Protein AF-A0A8T4N7L6-F1 (afdb_monomer_lite)

Structure (mmCIF, N/CA/C/O backbone):
data_AF-A0A8T4N7L6-F1
#
_entry.id   AF-A0A8T4N7L6-F1
#
loop_
_atom_site.group_PDB
_atom_site.id
_atom_site.type_symbol
_atom_site.label_atom_id
_atom_site.label_alt_id
_atom_site.label_comp_id
_atom_site.label_asym_id
_atom_site.label_entity_id
_atom_site.label_seq_id
_atom_site.pdbx_PDB_ins_code
_atom_site.Cartn_x
_atom_site.Cartn_y
_atom_site.Cartn_z
_atom_site.occupancy
_atom_site.B_iso_or_equiv
_atom_site.auth_seq_id
_atom_site.auth_comp_id
_atom_site.auth_asym_id
_atom_site.auth_atom_id
_atom_site.pdbx_PDB_model_num
ATOM 1 N N . MET A 1 1 ? -40.703 22.058 -62.919 1.00 49.66 1 MET A N 1
ATOM 2 C CA . MET A 1 1 ? -39.571 22.675 -62.198 1.00 49.66 1 MET A CA 1
ATOM 3 C C . MET A 1 1 ? -39.359 21.886 -60.925 1.00 49.66 1 MET A C 1
ATOM 5 O O . MET A 1 1 ? -40.140 21.999 -59.986 1.00 49.66 1 MET A O 1
ATOM 9 N N . ASP A 1 2 ? -38.381 20.992 -60.986 1.00 54.06 2 ASP A N 1
ATOM 10 C CA . ASP A 1 2 ? -38.055 19.993 -59.976 1.00 54.06 2 ASP A CA 1
ATOM 11 C C . ASP A 1 2 ? -37.603 20.621 -58.654 1.00 54.06 2 ASP A C 1
ATOM 13 O O . ASP A 1 2 ? -36.459 21.028 -58.500 1.00 54.06 2 ASP A O 1
ATOM 17 N N . LYS A 1 3 ? -38.509 20.658 -57.671 1.00 59.62 3 LYS A N 1
ATOM 18 C CA . LYS A 1 3 ? -38.204 20.954 -56.258 1.00 59.62 3 LYS A CA 1
ATOM 19 C C . LYS A 1 3 ? -38.029 19.685 -55.412 1.00 59.62 3 LYS A C 1
ATOM 21 O O . LYS A 1 3 ? -38.142 19.728 -54.193 1.00 59.62 3 LYS A O 1
ATOM 26 N N . LYS A 1 4 ? -37.788 18.530 -56.042 1.00 61.59 4 LYS A N 1
ATOM 27 C CA . LYS A 1 4 ? -37.618 17.257 -55.319 1.00 61.59 4 LYS A CA 1
ATOM 28 C C . LYS A 1 4 ? -36.231 17.099 -54.675 1.00 61.59 4 LYS A C 1
ATOM 30 O O . LYS A 1 4 ? -36.090 16.261 -53.795 1.00 61.59 4 LYS A O 1
ATOM 35 N N . GLY A 1 5 ? -35.243 17.913 -55.064 1.00 61.22 5 GLY A N 1
ATOM 36 C CA . GLY A 1 5 ? -33.890 17.877 -54.488 1.00 61.22 5 GLY A CA 1
ATOM 37 C C . GLY A 1 5 ? -33.766 18.533 -53.108 1.00 61.22 5 GLY A C 1
ATOM 38 O O . GLY A 1 5 ? -32.992 18.063 -52.284 1.00 61.22 5 GLY A O 1
ATOM 39 N N . ASP A 1 6 ? -34.565 19.563 -52.817 1.00 73.00 6 ASP A N 1
ATOM 40 C CA . ASP A 1 6 ? -34.429 20.378 -51.594 1.00 73.00 6 ASP A CA 1
ATOM 41 C C . ASP A 1 6 ? -34.769 19.597 -50.310 1.00 73.00 6 ASP A C 1
ATOM 43 O O . ASP A 1 6 ? -34.194 19.813 -49.245 1.00 73.00 6 ASP A O 1
ATOM 47 N N . TYR A 1 7 ? -35.672 18.617 -50.415 1.00 78.88 7 TYR A N 1
ATOM 48 C CA . TYR A 1 7 ? -36.115 17.819 -49.270 1.00 78.88 7 TYR A CA 1
ATOM 49 C C . TYR A 1 7 ? -35.056 16.807 -48.792 1.00 78.88 7 TYR A C 1
ATOM 51 O O . TYR A 1 7 ? -34.973 16.522 -47.597 1.00 78.88 7 TYR A O 1
ATOM 59 N N . MET A 1 8 ? -34.203 16.294 -49.692 1.00 83.06 8 MET A N 1
ATOM 60 C CA . MET A 1 8 ? -33.129 15.359 -49.316 1.00 83.06 8 MET A CA 1
ATOM 61 C C . MET A 1 8 ? -32.033 16.039 -48.485 1.00 83.06 8 MET A C 1
ATOM 63 O O . MET A 1 8 ? -31.513 15.425 -47.554 1.00 83.06 8 MET A O 1
ATOM 67 N N . TYR A 1 9 ? -31.718 17.308 -48.765 1.00 89.06 9 TYR A N 1
ATOM 68 C CA . TYR A 1 9 ? -30.707 18.054 -48.007 1.00 89.06 9 TYR A CA 1
ATOM 69 C C . TYR A 1 9 ? -31.156 18.363 -46.577 1.00 89.06 9 TYR A C 1
ATOM 71 O O . TYR A 1 9 ? -30.352 18.257 -45.652 1.00 89.06 9 TYR A O 1
ATOM 79 N N . GLY A 1 10 ? -32.442 18.675 -46.379 1.00 90.00 10 GLY A N 1
ATOM 80 C CA . GLY A 1 10 ? -32.994 18.922 -45.045 1.00 90.00 10 GLY A CA 1
ATOM 81 C C . GLY A 1 10 ? -32.848 17.712 -44.121 1.00 90.00 10 GLY A C 1
ATOM 82 O O . GLY A 1 10 ? -32.349 17.844 -43.007 1.00 90.00 10 GLY A O 1
ATOM 83 N N . ILE A 1 11 ? -33.210 16.516 -44.601 1.00 93.75 11 ILE A N 1
ATOM 84 C CA . ILE A 1 11 ? -33.099 15.278 -43.811 1.00 93.75 11 ILE A CA 1
ATOM 85 C C . ILE A 1 11 ? -31.640 14.975 -43.454 1.00 93.75 11 ILE A C 1
ATOM 87 O O . ILE A 1 11 ? -31.350 14.658 -42.300 1.00 93.75 11 ILE A O 1
ATOM 91 N N . LEU A 1 12 ? -30.719 15.098 -44.418 1.00 94.75 12 LEU A N 1
ATOM 92 C CA . LEU A 1 12 ? -29.294 14.863 -44.178 1.00 94.75 12 LEU A CA 1
ATOM 93 C C . LEU A 1 12 ? -28.747 15.803 -43.089 1.00 94.75 12 LEU A C 1
ATOM 95 O O . LEU A 1 12 ? -28.021 15.366 -42.197 1.00 94.75 12 LEU A O 1
ATOM 99 N N . LEU A 1 13 ? -29.134 17.080 -43.132 1.00 95.94 13 LEU A N 1
ATOM 100 C CA . LEU A 1 13 ? -28.692 18.085 -42.170 1.00 95.94 13 LEU A CA 1
ATOM 101 C C . LEU A 1 13 ? -29.214 17.796 -40.755 1.00 95.94 13 LEU A C 1
ATOM 103 O O . LEU A 1 13 ? -28.437 17.857 -39.803 1.00 95.94 13 LEU A O 1
ATOM 107 N N . TYR A 1 14 ? -30.486 17.412 -40.607 1.00 96.94 14 TYR A N 1
ATOM 108 C CA . TYR A 1 14 ? -31.035 17.016 -39.304 1.00 96.94 14 TYR A CA 1
ATOM 109 C C . TYR A 1 14 ? -30.387 15.746 -38.746 1.00 96.94 14 TYR A C 1
ATOM 111 O O . TYR A 1 14 ? -30.206 15.652 -37.535 1.00 96.94 14 TYR A O 1
ATOM 119 N N . LEU A 1 15 ? -30.002 14.793 -39.600 1.00 97.25 15 LEU A N 1
ATOM 120 C CA . LEU A 1 15 ? -29.305 13.583 -39.163 1.00 97.25 15 LEU A CA 1
ATOM 121 C C . LEU A 1 15 ? -27.919 13.915 -38.604 1.00 97.25 15 LEU A C 1
ATOM 123 O O . LEU A 1 15 ? -27.587 13.470 -37.508 1.00 97.25 15 LEU A O 1
ATOM 127 N N . ILE A 1 16 ? -27.135 14.732 -39.313 1.00 97.62 16 ILE A N 1
ATOM 128 C CA . ILE A 1 16 ? -25.808 15.161 -38.843 1.00 97.62 16 ILE A CA 1
ATOM 129 C C . ILE A 1 16 ? -25.938 15.938 -37.530 1.00 97.62 16 ILE A C 1
ATOM 131 O O . ILE A 1 16 ? -25.203 15.663 -36.582 1.00 97.62 16 ILE A O 1
ATOM 135 N N . LEU A 1 17 ? -26.901 16.864 -37.450 1.00 97.94 17 LEU A N 1
ATOM 136 C CA . LEU A 1 17 ? -27.165 17.627 -36.232 1.00 97.94 17 LEU A CA 1
ATOM 137 C C . LEU A 1 17 ? -27.564 16.703 -35.070 1.00 97.94 17 LEU A C 1
ATOM 139 O O . LEU A 1 17 ? -27.062 16.859 -33.962 1.00 97.94 17 LEU A O 1
ATOM 143 N N . GLY A 1 18 ? -28.423 15.715 -35.330 1.00 98.12 18 GLY A N 1
ATOM 144 C CA . GLY A 1 18 ? -28.856 14.735 -34.337 1.00 98.12 18 GLY A CA 1
ATOM 145 C C . GLY A 1 18 ? -27.704 13.883 -33.805 1.00 98.12 18 GLY A C 1
ATOM 146 O O . GLY A 1 18 ? -27.594 13.701 -32.596 1.00 98.12 18 GLY A O 1
ATOM 147 N N . VAL A 1 19 ? -26.807 13.419 -34.681 1.00 98.00 19 VAL A N 1
ATOM 148 C CA . VAL A 1 19 ? -25.610 12.660 -34.276 1.00 98.00 19 VAL A CA 1
ATOM 149 C C . VAL A 1 19 ? -24.645 13.536 -33.477 1.00 98.00 19 VAL A C 1
ATOM 151 O O . VAL A 1 19 ? -24.093 13.067 -32.486 1.00 98.00 19 VAL A O 1
ATOM 154 N N . LEU A 1 20 ? -24.474 14.808 -33.851 1.00 98.31 20 LEU A N 1
ATOM 155 C CA . LEU A 1 20 ? -23.643 15.754 -33.099 1.00 98.31 20 LEU A CA 1
ATOM 156 C C . LEU A 1 20 ? -24.183 15.993 -31.687 1.00 98.31 20 LEU A C 1
ATOM 158 O O . LEU A 1 20 ? -23.425 15.912 -30.724 1.00 98.31 20 LEU A O 1
ATOM 162 N N . VAL A 1 21 ? -25.488 16.243 -31.556 1.00 98.12 21 VAL A N 1
ATOM 163 C CA . VAL A 1 21 ? -26.128 16.421 -30.245 1.00 98.12 21 VAL A CA 1
ATOM 164 C C . VAL A 1 21 ? -25.995 15.148 -29.415 1.00 98.12 21 VAL A C 1
ATOM 166 O O . VAL A 1 21 ? -25.605 15.229 -28.255 1.00 98.12 21 VAL A O 1
ATOM 169 N N . LEU A 1 22 ? -26.228 13.976 -30.013 1.00 97.94 22 LEU A N 1
ATOM 170 C CA . LEU A 1 22 ? -26.060 12.694 -29.331 1.00 97.94 22 LEU A CA 1
ATOM 171 C C . LEU A 1 22 ? -24.616 12.484 -28.849 1.00 97.94 22 LEU A C 1
ATOM 173 O O . LEU A 1 22 ? -24.416 12.096 -27.703 1.00 97.94 22 LEU A O 1
ATOM 177 N N . ALA A 1 23 ? -23.618 12.774 -29.687 1.00 97.75 23 ALA A N 1
ATOM 178 C CA . ALA A 1 23 ? -22.207 12.648 -29.326 1.00 97.75 23 ALA A CA 1
ATOM 179 C C . ALA A 1 23 ? -21.825 13.581 -28.167 1.00 97.75 23 ALA A C 1
ATOM 181 O O . ALA A 1 23 ? -21.142 13.156 -27.238 1.00 97.75 23 ALA A O 1
ATOM 182 N N . ILE A 1 24 ? -22.312 14.826 -28.184 1.00 97.19 24 ILE A N 1
ATOM 183 C CA . ILE A 1 24 ? -22.082 15.794 -27.104 1.00 97.19 24 ILE A CA 1
ATOM 184 C C . ILE A 1 24 ? -22.775 15.338 -25.813 1.00 97.19 24 ILE A C 1
ATOM 186 O O . ILE A 1 24 ? -22.157 15.356 -24.752 1.00 97.19 24 ILE A O 1
ATOM 190 N N . SER A 1 25 ? -24.030 14.884 -25.879 1.00 96.88 25 SER A N 1
ATOM 191 C CA . SER A 1 25 ? -24.744 14.366 -24.704 1.00 96.88 25 SER A CA 1
ATOM 192 C C . SER A 1 25 ? -24.042 13.153 -24.098 1.00 96.88 25 SER A C 1
ATOM 194 O O . SER A 1 25 ? -23.879 13.089 -22.883 1.00 96.88 25 SER A O 1
ATOM 196 N N . ILE A 1 26 ? -23.582 12.221 -24.936 1.00 95.94 26 ILE A N 1
ATOM 197 C CA . ILE A 1 26 ? -22.810 11.056 -24.497 1.00 95.94 26 ILE A CA 1
ATOM 198 C C . ILE A 1 26 ? -21.496 11.498 -23.837 1.00 95.94 26 ILE A C 1
ATOM 200 O O . ILE A 1 26 ? -21.162 10.985 -22.776 1.00 95.94 26 ILE A O 1
ATOM 204 N N . PHE A 1 27 ? -20.784 12.477 -24.403 1.00 94.12 27 PHE A N 1
ATOM 205 C CA . PHE A 1 27 ? -19.552 13.018 -23.818 1.00 94.12 27 PHE A CA 1
ATOM 206 C C . PHE A 1 27 ? -19.761 13.582 -22.403 1.00 94.12 27 PHE A C 1
ATOM 208 O O . PHE A 1 27 ? -18.974 13.275 -21.511 1.00 94.12 27 PHE A O 1
ATOM 215 N N . PHE A 1 28 ? -20.833 14.346 -22.171 1.00 93.06 28 PHE A N 1
ATOM 216 C CA . PHE A 1 28 ? -21.146 14.866 -20.833 1.00 93.06 28 PHE A CA 1
ATOM 217 C C . PHE A 1 28 ? -21.517 13.762 -19.842 1.00 93.06 28 PHE A C 1
ATOM 219 O O . PHE A 1 28 ? -21.073 13.801 -18.699 1.00 93.06 28 PHE A O 1
ATOM 226 N N . ILE A 1 29 ? -22.282 12.756 -20.280 1.00 90.75 29 ILE A N 1
ATOM 227 C CA . ILE A 1 29 ? -22.589 11.588 -19.442 1.00 90.75 29 ILE A CA 1
ATOM 228 C C . ILE A 1 29 ? -21.291 10.857 -19.080 1.00 90.75 29 ILE A C 1
ATOM 230 O O . ILE A 1 29 ? -21.102 10.497 -17.926 1.00 90.75 29 ILE A O 1
ATOM 234 N N . TYR A 1 30 ? -20.371 10.679 -20.030 1.00 87.19 30 TYR A N 1
ATOM 235 C CA . TYR A 1 30 ? -19.080 10.061 -19.733 1.00 87.19 30 TYR A CA 1
ATOM 236 C C . TYR A 1 30 ? -18.245 10.888 -18.754 1.00 87.19 30 TYR A C 1
ATOM 238 O O . TYR A 1 30 ? -17.681 10.301 -17.839 1.00 87.19 30 TYR A O 1
ATOM 246 N N . GLN A 1 31 ? -18.189 12.217 -18.892 1.00 84.25 31 GLN A N 1
ATOM 247 C CA . GLN A 1 31 ? -17.459 13.042 -17.925 1.00 84.25 31 GLN A CA 1
ATOM 248 C C . GLN A 1 31 ? -18.047 12.956 -16.514 1.00 84.25 31 GLN A C 1
ATOM 250 O O . GLN A 1 31 ? -17.292 12.792 -15.567 1.00 84.25 31 GLN A O 1
ATOM 255 N N . GLU A 1 32 ? -19.368 13.004 -16.359 1.00 83.19 32 GLU A N 1
ATOM 256 C CA . GLU A 1 32 ? -19.969 12.965 -15.020 1.00 83.19 32 GLU A CA 1
ATOM 257 C C . GLU A 1 32 ? -19.836 11.581 -14.364 1.00 83.19 32 GLU A C 1
ATOM 259 O O . GLU A 1 32 ? -19.587 11.476 -13.169 1.00 83.19 32 GLU A O 1
ATOM 264 N N . PHE A 1 33 ? -19.987 10.502 -15.140 1.00 80.50 33 PHE A N 1
ATOM 265 C CA . PHE A 1 33 ? -19.984 9.145 -14.586 1.00 80.50 33 PHE A CA 1
ATOM 266 C C . PHE A 1 33 ? -18.586 8.554 -14.367 1.00 80.50 33 PHE A C 1
ATOM 268 O O . PHE A 1 33 ? -18.473 7.603 -13.600 1.00 80.50 33 PHE A O 1
ATOM 275 N N . TRP A 1 34 ? -17.546 9.060 -15.039 1.00 69.94 34 TRP A N 1
ATOM 276 C CA . TRP A 1 34 ? -16.208 8.444 -15.015 1.00 69.94 34 TRP A CA 1
ATOM 277 C C . TRP A 1 34 ? -15.130 9.294 -14.331 1.00 69.94 34 TRP A C 1
ATOM 279 O O . TRP A 1 34 ? -14.034 8.792 -14.097 1.00 69.94 34 TRP A O 1
ATOM 289 N N . VAL A 1 35 ? -15.410 10.552 -13.972 1.00 72.06 35 VAL A N 1
ATOM 290 C CA . VAL A 1 35 ? -14.460 11.425 -13.249 1.00 72.06 35 VAL A CA 1
ATOM 291 C C . VAL A 1 35 ? -14.618 11.242 -11.730 1.00 72.06 35 VAL A C 1
ATOM 293 O O . VAL A 1 35 ? -14.871 12.183 -10.986 1.00 72.06 35 VAL A O 1
ATOM 296 N N . GLY A 1 36 ? -14.520 9.994 -11.272 1.00 80.75 36 GLY A N 1
ATOM 297 C CA . GLY A 1 36 ? -14.427 9.639 -9.850 1.00 80.75 36 GLY A CA 1
ATOM 298 C C . GLY A 1 36 ? -13.035 9.120 -9.480 1.00 80.75 36 GLY A C 1
ATOM 299 O O . GLY A 1 36 ? -12.122 9.130 -10.307 1.00 80.75 36 GLY A O 1
ATOM 300 N N . ASP A 1 37 ? -12.891 8.591 -8.263 1.00 82.62 37 ASP A N 1
ATOM 301 C CA . ASP A 1 37 ? -11.632 8.010 -7.758 1.00 82.62 37 ASP A CA 1
ATOM 302 C C . ASP A 1 37 ? -11.093 6.865 -8.642 1.00 82.62 37 ASP A C 1
ATOM 304 O O . ASP A 1 37 ? -9.883 6.657 -8.747 1.00 82.62 37 ASP A O 1
ATOM 308 N N . GLU A 1 38 ? -11.976 6.152 -9.353 1.00 88.06 38 GLU A N 1
ATOM 309 C CA . GLU A 1 38 ? -11.589 5.130 -10.337 1.00 88.06 38 GLU A CA 1
ATOM 310 C C . GLU A 1 38 ? -10.787 5.717 -11.513 1.00 88.06 38 GLU A C 1
ATOM 312 O O . GLU A 1 38 ? -9.870 5.070 -12.025 1.00 88.06 38 GLU A O 1
ATOM 317 N N . GLY A 1 39 ? -11.085 6.957 -11.916 1.00 89.81 39 GLY A N 1
ATOM 318 C CA . GLY A 1 39 ? -10.352 7.664 -12.964 1.00 89.81 39 GLY A CA 1
ATOM 319 C C . GLY A 1 39 ? -8.925 8.004 -12.533 1.00 89.81 39 GLY A C 1
ATOM 320 O O . GLY A 1 39 ? -7.982 7.756 -13.287 1.00 89.81 39 GLY A O 1
ATOM 321 N N . ASP A 1 40 ? -8.752 8.492 -11.301 1.00 91.00 40 ASP A N 1
ATOM 322 C CA . ASP A 1 40 ? -7.432 8.779 -10.719 1.00 91.00 40 ASP A CA 1
ATOM 323 C C . ASP A 1 40 ? -6.584 7.496 -10.618 1.00 91.00 40 ASP A C 1
ATOM 325 O O . ASP A 1 40 ? -5.389 7.499 -10.939 1.00 91.00 40 ASP A O 1
ATOM 329 N N . LYS A 1 41 ? -7.213 6.370 -10.254 1.00 92.69 41 LYS A N 1
ATOM 330 C CA . LYS A 1 41 ? -6.566 5.052 -10.197 1.00 92.69 41 LYS A CA 1
ATOM 331 C C . LYS A 1 41 ? -6.098 4.572 -11.573 1.00 92.69 41 LYS A C 1
ATOM 333 O O . LYS A 1 41 ? -4.954 4.135 -11.704 1.00 92.69 41 LYS A O 1
ATOM 338 N N . GLU A 1 42 ? -6.933 4.691 -12.603 1.00 93.19 42 GLU A N 1
ATOM 339 C CA . GLU A 1 42 ? -6.568 4.303 -13.973 1.00 93.19 42 GLU A CA 1
ATOM 340 C C . GLU A 1 42 ? -5.457 5.201 -14.542 1.00 93.19 42 GLU A C 1
ATOM 342 O O . GLU A 1 42 ? -4.507 4.714 -15.160 1.00 93.19 42 GLU A O 1
ATOM 347 N N . VAL A 1 43 ? -5.510 6.510 -14.279 1.00 94.12 43 VAL A N 1
ATOM 348 C CA . VAL A 1 43 ? -4.447 7.449 -14.674 1.00 94.12 43 VAL A CA 1
ATOM 349 C C . VAL A 1 43 ? -3.122 7.100 -13.989 1.00 94.12 43 VAL A C 1
ATOM 351 O O . VAL A 1 43 ? -2.073 7.092 -14.645 1.00 94.12 43 VAL A O 1
ATOM 354 N N . CYS A 1 44 ? -3.155 6.767 -12.696 1.00 95.12 44 CYS A N 1
ATOM 355 C CA . CYS A 1 44 ? -1.974 6.295 -11.982 1.00 95.12 44 CYS A CA 1
ATOM 356 C C . CYS A 1 44 ? -1.426 5.009 -12.605 1.00 95.12 44 CYS A C 1
ATOM 358 O O . CYS A 1 44 ? -0.245 4.968 -12.958 1.00 95.12 44 CYS A O 1
ATOM 360 N N . TRP A 1 45 ? -2.281 4.006 -12.817 1.00 95.19 45 TRP A N 1
ATOM 361 C CA . TRP A 1 45 ? -1.919 2.723 -13.420 1.00 95.19 45 TRP A CA 1
ATOM 362 C C . TRP A 1 45 ? -1.237 2.893 -14.781 1.00 95.19 45 TRP A C 1
ATOM 364 O O . TRP A 1 45 ? -0.152 2.355 -15.016 1.00 95.19 45 TRP A O 1
ATOM 374 N N . GLN A 1 46 ? -1.807 3.720 -15.657 1.00 95.81 46 GLN A N 1
ATOM 375 C CA . GLN A 1 46 ? -1.217 4.031 -16.960 1.00 95.81 46 GLN A CA 1
ATOM 376 C C . GLN A 1 46 ? 0.131 4.745 -16.830 1.00 95.81 46 GLN A C 1
ATOM 378 O O . GLN A 1 46 ? 1.062 4.448 -17.582 1.00 95.81 46 GLN A O 1
ATOM 383 N N . SER A 1 47 ? 0.271 5.662 -15.866 1.00 95.31 47 SER A N 1
ATOM 384 C CA . SER A 1 47 ? 1.545 6.349 -15.619 1.00 95.31 47 SER A CA 1
ATOM 385 C C . SER A 1 47 ? 2.630 5.391 -15.113 1.00 95.31 47 SER A C 1
ATOM 387 O O . SER A 1 47 ? 3.774 5.461 -15.570 1.00 95.31 47 SER A O 1
ATOM 389 N N . VAL A 1 48 ? 2.262 4.447 -14.243 1.00 95.44 48 VAL A N 1
ATOM 390 C CA . VAL A 1 48 ? 3.131 3.380 -13.736 1.00 95.44 48 VAL A CA 1
ATOM 391 C C . VAL A 1 48 ? 3.597 2.481 -14.879 1.00 95.44 48 VAL A C 1
ATOM 393 O O . VAL A 1 48 ? 4.801 2.259 -15.033 1.00 95.44 48 VAL A O 1
ATOM 396 N N . GLN A 1 49 ? 2.672 2.012 -15.719 1.00 95.62 49 GLN A N 1
ATOM 397 C CA . GLN A 1 49 ? 2.997 1.169 -16.870 1.00 95.62 49 GLN A CA 1
ATOM 398 C C . GLN A 1 49 ? 3.899 1.891 -17.869 1.00 95.62 49 GLN A C 1
ATOM 400 O O . GLN A 1 49 ? 4.913 1.335 -18.294 1.00 95.62 49 GLN A O 1
ATOM 405 N N . LEU A 1 50 ? 3.576 3.142 -18.210 1.00 95.19 50 LEU A N 1
ATOM 406 C CA . LEU A 1 50 ? 4.394 3.941 -19.115 1.00 95.19 50 LEU A CA 1
ATOM 407 C C . LEU A 1 50 ? 5.823 4.053 -18.575 1.00 95.19 50 LEU A C 1
ATOM 409 O O . LEU A 1 50 ? 6.759 3.684 -19.284 1.00 95.19 50 LEU A O 1
ATOM 413 N N . ARG A 1 51 ? 5.995 4.463 -17.310 1.00 92.94 51 ARG A N 1
ATOM 414 C CA . ARG A 1 51 ? 7.323 4.569 -16.681 1.00 92.94 51 ARG A CA 1
ATOM 415 C C . ARG A 1 51 ? 8.070 3.238 -16.655 1.00 92.94 51 ARG A C 1
ATOM 417 O O . ARG A 1 51 ? 9.265 3.222 -16.932 1.00 92.94 51 ARG A O 1
ATOM 424 N N . ALA A 1 52 ? 7.380 2.133 -16.388 1.00 91.88 52 ALA A N 1
ATOM 425 C CA . ALA A 1 52 ? 7.987 0.806 -16.381 1.00 91.88 52 ALA A CA 1
ATOM 426 C C . ALA A 1 52 ? 8.506 0.366 -17.763 1.00 91.88 52 ALA A C 1
ATOM 428 O O . ALA A 1 52 ? 9.473 -0.389 -17.839 1.00 91.88 52 ALA A O 1
ATOM 429 N N . THR A 1 53 ? 7.890 0.843 -18.852 1.00 92.50 53 THR A N 1
ATOM 430 C CA . THR A 1 53 ? 8.331 0.550 -20.231 1.00 92.50 53 THR A CA 1
ATOM 431 C C . THR A 1 53 ? 9.425 1.481 -20.752 1.00 92.50 53 THR A C 1
ATOM 433 O O . THR A 1 53 ? 10.045 1.179 -21.774 1.00 92.50 53 THR A O 1
ATOM 436 N N . LEU A 1 54 ? 9.675 2.610 -20.080 1.00 90.75 54 LEU A N 1
ATOM 437 C CA . LEU A 1 54 ? 10.715 3.543 -20.497 1.00 90.75 54 LEU A CA 1
ATOM 438 C C . LEU A 1 54 ? 12.109 2.956 -20.242 1.00 90.75 54 LEU A C 1
ATOM 440 O O . LEU A 1 54 ? 12.343 2.336 -19.199 1.00 90.75 54 LEU A O 1
ATOM 444 N N . PRO A 1 55 ? 13.060 3.173 -21.167 1.00 85.56 55 PRO A N 1
ATOM 445 C CA . PRO A 1 55 ? 14.417 2.691 -20.991 1.00 85.56 55 PRO A CA 1
ATOM 446 C C . PRO A 1 55 ? 15.066 3.352 -19.771 1.00 85.56 55 PRO A C 1
ATOM 448 O O . PRO A 1 55 ? 14.874 4.537 -19.488 1.00 85.56 55 PRO A O 1
ATOM 451 N N . ASP A 1 56 ? 15.836 2.541 -19.054 1.00 79.94 56 ASP A N 1
ATOM 452 C CA . ASP A 1 56 ? 16.597 2.944 -17.882 1.00 79.94 56 ASP A CA 1
ATOM 453 C C . ASP A 1 56 ? 18.089 2.991 -18.225 1.00 79.94 56 ASP A C 1
ATOM 455 O O . ASP A 1 56 ? 18.584 2.212 -19.043 1.00 79.94 56 ASP A O 1
ATOM 459 N N . SER A 1 57 ? 18.829 3.869 -17.561 1.00 70.56 57 SER A N 1
ATOM 460 C CA . SER A 1 57 ? 20.253 4.134 -17.829 1.00 70.56 57 SER A CA 1
ATOM 461 C C . SER A 1 57 ? 21.201 3.010 -17.364 1.00 70.56 57 SER A C 1
ATOM 463 O O . SER A 1 57 ? 22.422 3.120 -17.481 1.00 70.56 57 SER A O 1
ATOM 465 N N . GLY A 1 58 ? 20.656 1.880 -16.898 1.00 60.12 58 GLY A N 1
ATOM 466 C CA . GLY A 1 58 ? 21.390 0.741 -16.334 1.00 60.12 58 GLY A CA 1
ATOM 467 C C . GLY A 1 58 ? 22.355 0.012 -17.282 1.00 60.12 58 GLY A C 1
ATOM 468 O O . GLY A 1 58 ? 23.124 -0.829 -16.825 1.00 60.12 58 GLY A O 1
ATOM 469 N N . LEU A 1 59 ? 22.370 0.333 -18.582 1.00 55.66 59 LEU A N 1
ATOM 470 C CA . LEU A 1 59 ? 23.281 -0.265 -19.574 1.00 55.66 59 LEU A CA 1
ATOM 471 C C . LEU A 1 59 ? 24.565 0.550 -19.827 1.00 55.66 59 LEU A C 1
ATOM 473 O O . LEU A 1 59 ? 25.266 0.304 -20.807 1.00 55.66 59 LEU A O 1
ATOM 477 N N . GLY A 1 60 ? 24.898 1.509 -18.957 1.00 56.25 60 GLY A N 1
ATOM 478 C CA . GLY A 1 60 ? 26.121 2.316 -19.088 1.00 56.25 60 GLY A CA 1
ATOM 479 C C . GLY A 1 60 ? 26.028 3.428 -20.137 1.00 56.25 60 GLY A C 1
ATOM 480 O O . GLY A 1 60 ? 27.043 4.014 -20.503 1.00 56.25 60 GLY A O 1
ATOM 481 N N . ALA A 1 61 ? 24.816 3.727 -20.610 1.00 58.12 61 ALA A N 1
ATOM 482 C CA . ALA A 1 61 ? 24.511 4.932 -21.366 1.00 58.12 61 ALA A CA 1
ATOM 483 C C . ALA A 1 61 ? 23.896 5.948 -20.399 1.00 58.12 61 ALA A C 1
ATOM 485 O O . ALA A 1 61 ? 22.682 5.996 -20.205 1.00 58.12 61 ALA A O 1
ATOM 486 N N . ASP A 1 62 ? 24.757 6.738 -19.758 1.00 62.50 62 ASP A N 1
ATOM 487 C CA . ASP A 1 62 ? 24.350 7.719 -18.751 1.00 62.50 62 ASP A CA 1
ATOM 488 C C . ASP A 1 62 ? 23.396 8.803 -19.280 1.00 62.50 62 ASP A C 1
ATOM 490 O O . ASP A 1 62 ? 22.732 9.460 -18.480 1.00 62.50 62 ASP A O 1
ATOM 494 N N . GLU A 1 63 ? 23.298 8.962 -20.601 1.00 61.81 63 GLU A N 1
ATOM 495 C CA . GLU A 1 63 ? 22.607 10.072 -21.267 1.00 61.81 63 GLU A CA 1
ATOM 496 C C . GLU A 1 63 ? 21.108 9.845 -21.534 1.00 61.81 63 GLU A C 1
ATOM 498 O O . GLU A 1 63 ? 20.432 10.769 -21.979 1.00 61.81 63 GLU A O 1
ATOM 503 N N . LEU A 1 64 ? 20.557 8.654 -21.268 1.00 65.12 64 LEU A N 1
ATOM 504 C CA . LEU A 1 64 ? 19.172 8.311 -21.628 1.00 65.12 64 LEU A CA 1
ATOM 505 C C . LEU A 1 64 ? 18.343 7.870 -20.412 1.00 65.12 64 LEU A C 1
ATOM 507 O O . LEU A 1 64 ? 17.837 6.751 -20.358 1.00 65.12 64 LEU A O 1
ATOM 511 N N . GLU A 1 65 ? 18.197 8.747 -19.418 1.00 75.44 65 GLU A N 1
ATOM 512 C CA . GLU A 1 65 ? 17.259 8.540 -18.309 1.00 75.44 65 GLU A CA 1
ATOM 513 C C . GLU A 1 65 ? 15.907 9.185 -18.632 1.00 75.44 65 GLU A C 1
ATOM 515 O O . GLU A 1 65 ? 15.667 10.358 -18.358 1.00 75.44 65 GLU A O 1
ATOM 520 N N . PHE A 1 66 ? 15.001 8.415 -19.234 1.00 84.06 66 PHE A N 1
ATOM 521 C CA . PHE A 1 66 ? 13.678 8.939 -19.579 1.00 84.06 66 PHE A CA 1
ATOM 522 C C . PHE A 1 66 ? 12.692 8.850 -18.419 1.00 84.06 66 PHE A C 1
ATOM 524 O O . PHE A 1 66 ? 11.799 9.682 -18.322 1.00 84.06 66 PHE A O 1
ATOM 531 N N . LYS A 1 67 ? 12.851 7.884 -17.506 1.00 88.06 67 LYS A N 1
ATOM 532 C CA . LYS A 1 67 ? 11.895 7.655 -16.411 1.00 88.06 67 LYS A CA 1
ATOM 533 C C . LYS A 1 67 ? 11.693 8.864 -15.503 1.00 88.06 67 LYS A C 1
ATOM 535 O O . LYS A 1 67 ? 10.598 9.012 -14.975 1.00 88.06 67 LYS A O 1
ATOM 540 N N . SER A 1 68 ? 12.702 9.705 -15.290 1.00 83.81 68 SER A N 1
ATOM 541 C CA . SER A 1 68 ? 12.585 10.924 -14.476 1.00 83.81 68 SER A CA 1
ATOM 542 C C . SER A 1 68 ? 11.776 12.028 -15.168 1.00 83.81 68 SER A C 1
ATOM 544 O O . SER A 1 68 ? 11.146 12.834 -14.496 1.00 83.81 68 SER A O 1
ATOM 546 N N . SER A 1 69 ? 11.713 12.024 -16.505 1.00 88.19 69 SER A N 1
ATOM 547 C CA . SER A 1 69 ? 10.969 13.018 -17.297 1.00 88.19 69 SER A CA 1
ATOM 548 C C . SER A 1 69 ? 9.456 12.768 -17.348 1.00 88.19 69 SER A C 1
ATOM 550 O O . SER A 1 69 ? 8.709 13.617 -17.831 1.00 88.19 69 SER A O 1
ATOM 552 N N . PHE A 1 70 ? 8.993 11.606 -16.880 1.00 89.19 70 PHE A N 1
ATOM 553 C CA . PHE A 1 70 ? 7.578 11.240 -16.858 1.00 89.19 70 PHE A CA 1
ATOM 554 C C . PHE A 1 70 ? 7.116 11.114 -15.402 1.00 89.19 70 PHE A C 1
ATOM 556 O O . PHE A 1 70 ? 7.375 10.084 -14.777 1.00 89.19 70 PHE A O 1
ATOM 563 N N . PRO A 1 71 ? 6.456 12.139 -14.832 1.00 89.69 71 PRO A N 1
ATOM 564 C CA . PRO A 1 71 ? 6.014 12.099 -13.442 1.00 89.69 71 PRO A CA 1
ATOM 565 C C . PRO A 1 71 ? 4.965 11.002 -13.231 1.00 89.69 71 PRO A C 1
ATOM 567 O O . PRO A 1 71 ? 4.167 10.701 -14.124 1.00 89.69 71 PRO A O 1
ATOM 570 N N . LEU A 1 72 ? 4.969 10.398 -12.039 1.00 91.00 72 LEU A N 1
ATOM 571 C CA . LEU A 1 72 ? 3.882 9.505 -11.638 1.00 91.00 72 LEU A CA 1
ATOM 572 C C . LEU A 1 72 ? 2.641 10.353 -11.389 1.00 91.00 72 LEU A C 1
ATOM 574 O O . LEU A 1 72 ? 2.698 11.332 -10.656 1.00 91.00 72 LEU A O 1
ATOM 578 N N . LYS A 1 73 ? 1.515 9.960 -11.977 1.00 93.62 73 LYS A N 1
ATOM 579 C CA . LYS A 1 73 ? 0.227 10.627 -11.755 1.00 93.62 73 LYS A CA 1
ATOM 580 C C . LYS A 1 73 ? -0.593 9.854 -10.731 1.00 93.62 73 LYS A C 1
ATOM 582 O O . LYS A 1 73 ? -1.750 9.528 -10.964 1.00 93.62 73 LYS A O 1
ATOM 587 N N . CYS A 1 74 ? 0.057 9.496 -9.631 1.00 92.94 74 CYS A N 1
ATOM 588 C CA . CYS A 1 74 ? -0.515 8.651 -8.598 1.00 92.94 74 CYS A CA 1
ATOM 589 C C . CYS A 1 74 ? -0.946 9.499 -7.419 1.00 92.94 74 CYS A C 1
ATOM 591 O O . CYS A 1 74 ? -0.118 9.956 -6.638 1.00 92.94 74 CYS A O 1
ATOM 593 N N . LYS A 1 75 ? -2.254 9.719 -7.318 1.00 94.06 75 LYS A N 1
ATOM 594 C CA . LYS A 1 75 ? -2.868 10.339 -6.151 1.00 94.06 75 LYS A CA 1
ATOM 595 C C . LYS A 1 75 ? -3.064 9.279 -5.070 1.00 94.06 75 LYS A C 1
ATOM 597 O O . LYS A 1 75 ? -3.462 8.156 -5.372 1.00 94.06 75 LYS A O 1
ATOM 602 N N . THR A 1 76 ? -2.796 9.637 -3.819 1.00 95.19 76 THR A N 1
ATOM 603 C CA . THR A 1 76 ? -3.058 8.759 -2.675 1.00 95.19 76 THR A CA 1
ATOM 604 C C . THR A 1 76 ? -4.561 8.516 -2.552 1.00 95.19 76 THR A C 1
ATOM 606 O O . THR A 1 76 ? -5.338 9.463 -2.427 1.00 95.19 76 THR A O 1
ATOM 609 N N . MET A 1 77 ? -4.971 7.249 -2.582 1.00 95.12 77 MET A N 1
ATOM 610 C CA . MET A 1 77 ? -6.368 6.846 -2.423 1.00 95.12 77 MET A CA 1
ATOM 611 C C . MET A 1 77 ? -6.806 7.104 -0.981 1.00 95.12 77 MET A C 1
ATOM 613 O O . MET A 1 77 ? -6.185 6.592 -0.051 1.00 95.12 77 MET A O 1
ATOM 617 N N . VAL A 1 78 ? -7.856 7.894 -0.772 1.00 95.69 78 VAL A N 1
ATOM 618 C CA . VAL A 1 78 ? -8.394 8.141 0.572 1.00 95.69 78 VAL A CA 1
ATOM 619 C C . VAL A 1 78 ? -9.552 7.185 0.807 1.00 95.69 78 VAL A C 1
ATOM 621 O O . VAL A 1 78 ? -10.575 7.265 0.136 1.00 95.69 78 VAL A O 1
ATOM 624 N N . VAL A 1 79 ? -9.385 6.270 1.757 1.00 96.94 79 VAL A N 1
ATOM 625 C CA . VAL A 1 79 ? -10.407 5.282 2.107 1.00 96.94 79 VAL A CA 1
ATOM 626 C C . VAL A 1 79 ? -11.007 5.657 3.447 1.00 96.94 79 VAL A C 1
ATOM 628 O O . VAL A 1 79 ? -10.359 5.546 4.487 1.00 96.94 79 VAL A O 1
ATOM 631 N N . GLU A 1 80 ? -12.258 6.101 3.420 1.00 97.75 80 GLU A N 1
ATOM 632 C CA . GLU A 1 80 ? -12.983 6.467 4.631 1.00 97.75 80 GLU A CA 1
ATOM 633 C C . GLU A 1 80 ? -13.603 5.237 5.307 1.00 97.75 80 GLU A C 1
ATOM 635 O O . GLU A 1 80 ? -14.308 4.422 4.691 1.00 97.75 80 GLU A O 1
ATOM 640 N N . VAL A 1 81 ? -13.357 5.118 6.610 1.00 98.19 81 VAL A N 1
ATOM 641 C CA . VAL A 1 81 ? -13.948 4.115 7.495 1.00 98.19 81 VAL A CA 1
ATOM 642 C C . VAL A 1 81 ? -14.930 4.819 8.421 1.00 98.19 81 VAL A C 1
ATOM 644 O O . VAL A 1 81 ? -14.549 5.587 9.306 1.00 98.19 81 VAL A O 1
ATOM 647 N N . SER A 1 82 ? -16.213 4.558 8.191 1.00 98.38 82 SER A N 1
ATOM 648 C CA . SER A 1 82 ? -17.327 5.171 8.910 1.00 98.38 82 SER A CA 1
ATOM 649 C C . SER A 1 82 ? -17.677 4.416 10.193 1.00 98.38 82 SER A C 1
ATOM 651 O O . SER A 1 82 ? -17.259 3.278 10.417 1.00 98.38 82 SER A O 1
ATOM 653 N N . GLU A 1 83 ? -18.533 5.009 11.028 1.00 98.25 83 GLU A N 1
ATOM 654 C CA . GLU A 1 83 ? -19.079 4.334 12.211 1.00 98.25 83 GLU A CA 1
ATOM 655 C C . GLU A 1 83 ? -19.771 3.003 11.862 1.00 98.25 83 GLU A C 1
ATOM 657 O O . GLU A 1 83 ? -19.639 2.018 12.591 1.00 98.25 83 GLU A O 1
ATOM 662 N N . ALA A 1 84 ? -20.494 2.950 10.739 1.00 98.31 84 ALA A N 1
ATOM 663 C CA . ALA A 1 84 ? -21.180 1.741 10.290 1.00 98.31 84 ALA A CA 1
ATOM 664 C C . ALA A 1 84 ? -20.195 0.611 9.956 1.00 98.31 84 ALA A C 1
ATOM 666 O O . ALA A 1 84 ? -20.468 -0.551 10.267 1.00 98.31 84 ALA A O 1
ATOM 667 N N . ASP A 1 85 ? -19.039 0.960 9.390 1.00 98.12 85 ASP A N 1
ATOM 668 C CA . ASP A 1 85 ? -17.970 0.008 9.101 1.00 98.12 85 ASP A CA 1
ATOM 669 C C . ASP A 1 85 ? -17.341 -0.508 10.399 1.00 98.12 85 ASP A C 1
ATOM 671 O O . ASP A 1 85 ? -17.141 -1.706 10.549 1.00 98.12 85 ASP A O 1
ATOM 675 N N . VAL A 1 86 ? -17.098 0.358 11.387 1.00 97.75 86 VAL A N 1
ATOM 676 C CA . VAL A 1 86 ? -16.520 -0.050 12.684 1.00 97.75 86 VAL A CA 1
ATOM 677 C C . VAL A 1 86 ? -17.483 -0.916 13.503 1.00 97.75 86 VAL A C 1
ATOM 679 O O . VAL A 1 86 ? -17.055 -1.849 14.185 1.00 97.75 86 VAL A O 1
ATOM 682 N N . ARG A 1 87 ? -18.796 -0.667 13.410 1.00 97.94 87 ARG A N 1
ATOM 683 C CA . ARG A 1 87 ? -19.832 -1.530 14.013 1.00 97.94 87 ARG A CA 1
ATOM 684 C C . ARG A 1 87 ? -19.756 -2.968 13.505 1.00 97.94 87 ARG A C 1
ATOM 686 O O . ARG A 1 87 ? -20.135 -3.890 14.226 1.00 97.94 87 ARG A O 1
ATOM 693 N N . ASN A 1 88 ? -19.264 -3.159 12.285 1.00 97.94 88 ASN A N 1
ATOM 694 C CA . ASN A 1 88 ? -18.957 -4.460 11.720 1.00 97.94 88 ASN A CA 1
ATOM 695 C C . ASN A 1 88 ? -17.461 -4.540 11.410 1.00 97.94 88 AS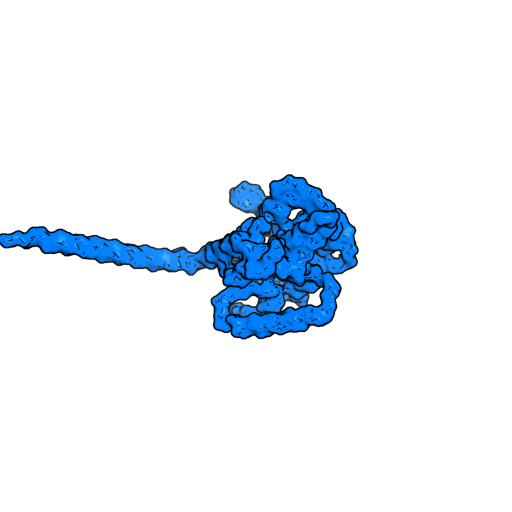N A C 1
ATOM 697 O O . ASN A 1 88 ? -17.070 -4.433 10.256 1.00 97.94 88 ASN A O 1
ATOM 701 N N . VAL A 1 89 ? -16.643 -4.772 12.441 1.00 97.25 89 VAL A N 1
ATOM 702 C CA . VAL A 1 89 ? -15.166 -4.804 12.377 1.00 97.25 89 VAL A CA 1
ATOM 703 C C . VAL A 1 89 ? -14.616 -5.504 11.133 1.00 97.25 89 VAL A C 1
ATOM 705 O O . VAL A 1 89 ? -13.657 -5.024 10.538 1.00 97.25 89 VAL A O 1
ATOM 708 N N . LYS A 1 90 ? -15.261 -6.587 10.686 1.00 97.69 90 LYS A N 1
ATOM 709 C CA . LYS A 1 90 ? -14.873 -7.314 9.477 1.00 97.69 90 LYS A CA 1
ATOM 710 C C . LYS A 1 90 ? -14.887 -6.442 8.211 1.00 97.69 90 LYS A C 1
ATOM 712 O O . LYS A 1 90 ? -14.015 -6.610 7.374 1.00 97.69 90 LYS A O 1
ATOM 717 N N . VAL A 1 91 ? -15.842 -5.522 8.069 1.00 98.00 91 VAL A N 1
ATOM 718 C CA . VAL A 1 91 ? -15.939 -4.575 6.941 1.00 98.00 91 VAL A CA 1
ATOM 719 C C . VAL A 1 91 ? -14.814 -3.544 6.997 1.00 98.00 91 VAL A C 1
ATOM 721 O O . VAL A 1 91 ? -14.188 -3.271 5.978 1.00 98.00 91 VAL A O 1
ATOM 724 N N . ALA A 1 92 ? -14.508 -3.003 8.181 1.00 98.00 92 ALA A N 1
ATOM 725 C CA . ALA A 1 92 ? -13.365 -2.104 8.350 1.00 98.00 92 ALA A CA 1
ATOM 726 C C . ALA A 1 92 ? -12.038 -2.814 8.021 1.00 98.00 92 ALA A C 1
ATOM 728 O O . ALA A 1 92 ? -11.202 -2.274 7.301 1.00 98.00 92 ALA A O 1
ATOM 729 N N . GLN A 1 93 ? -11.873 -4.053 8.491 1.00 98.00 93 GLN A N 1
ATOM 730 C CA . GLN A 1 93 ? -10.730 -4.904 8.157 1.00 98.00 93 GLN A CA 1
ATOM 731 C C . GLN A 1 93 ? -10.657 -5.208 6.655 1.00 98.00 93 GLN A C 1
ATOM 733 O O . GLN A 1 93 ? -9.584 -5.122 6.068 1.00 98.00 93 GLN A O 1
ATOM 738 N N . GLU A 1 94 ? -11.784 -5.506 6.009 1.00 98.00 94 GLU A N 1
ATOM 739 C CA . GLU A 1 94 ? -11.840 -5.749 4.565 1.00 98.00 94 GLU A CA 1
ATOM 740 C C . GLU A 1 94 ? -11.390 -4.517 3.773 1.00 98.00 94 GLU A C 1
ATOM 742 O O . GLU A 1 94 ? -10.534 -4.655 2.904 1.00 98.00 94 GLU A O 1
ATOM 747 N N . LYS A 1 95 ? -11.846 -3.310 4.146 1.00 97.94 95 LYS A N 1
ATOM 748 C CA . LYS A 1 95 ? -11.366 -2.049 3.552 1.00 97.94 95 LYS A CA 1
ATOM 749 C C . LYS A 1 95 ? -9.852 -1.868 3.704 1.00 97.94 95 LYS A C 1
ATOM 751 O O . LYS A 1 95 ? -9.197 -1.427 2.760 1.00 97.94 95 LYS A O 1
ATOM 756 N N . ILE A 1 96 ? -9.285 -2.215 4.864 1.00 97.75 96 ILE A N 1
ATOM 757 C CA . ILE A 1 96 ? -7.832 -2.146 5.092 1.00 97.75 96 ILE A CA 1
ATOM 758 C C . ILE A 1 96 ? -7.087 -3.117 4.176 1.00 97.75 96 ILE A C 1
ATOM 760 O O . ILE A 1 96 ? -6.176 -2.710 3.454 1.00 97.75 96 ILE A O 1
ATOM 764 N N . ALA A 1 97 ? -7.490 -4.385 4.171 1.00 97.81 97 ALA A N 1
ATOM 765 C CA . ALA A 1 97 ? -6.820 -5.420 3.395 1.00 97.81 97 ALA A CA 1
ATOM 766 C C . ALA A 1 97 ? -6.948 -5.195 1.877 1.00 97.81 97 ALA A C 1
ATOM 768 O O . ALA A 1 97 ? -5.968 -5.361 1.148 1.00 97.81 97 ALA A O 1
ATOM 769 N N . GLU A 1 98 ? -8.119 -4.750 1.411 1.00 97.62 98 GLU A N 1
ATOM 770 C CA . GLU A 1 98 ? -8.354 -4.376 0.015 1.00 97.62 98 GLU A CA 1
ATOM 771 C C . GLU A 1 98 ? -7.459 -3.198 -0.382 1.00 97.62 98 GLU A C 1
ATOM 773 O O . GLU A 1 98 ? -6.735 -3.304 -1.366 1.00 97.62 98 GLU A O 1
ATOM 778 N N . SER A 1 99 ? -7.368 -2.146 0.440 1.00 97.44 99 SER A N 1
ATOM 779 C CA . SER A 1 99 ? -6.469 -1.008 0.179 1.00 97.44 99 SER A CA 1
ATOM 780 C C . SER A 1 99 ? -4.997 -1.429 0.053 1.00 97.44 99 SER A C 1
ATOM 782 O O . SER A 1 99 ? -4.272 -0.920 -0.804 1.00 97.44 99 SER A O 1
ATOM 784 N N . MET A 1 100 ? -4.543 -2.379 0.881 1.00 97.31 100 MET A N 1
ATOM 785 C CA . MET A 1 100 ? -3.176 -2.914 0.817 1.00 97.31 100 MET A CA 1
ATOM 786 C C . MET A 1 100 ? -2.927 -3.702 -0.472 1.00 97.31 100 MET A C 1
ATOM 788 O O . MET A 1 100 ? -1.911 -3.495 -1.140 1.00 97.31 100 MET A O 1
ATOM 792 N N . ALA A 1 101 ? -3.857 -4.584 -0.842 1.00 97.06 101 ALA A N 1
ATOM 793 C CA . ALA A 1 101 ? -3.761 -5.365 -2.071 1.00 97.06 101 ALA A CA 1
ATOM 794 C C . ALA A 1 101 ? -3.862 -4.489 -3.323 1.00 97.06 101 ALA A C 1
ATOM 796 O O . ALA A 1 101 ? -3.101 -4.686 -4.270 1.00 97.06 101 ALA A O 1
ATOM 797 N N . GLU A 1 102 ? -4.751 -3.498 -3.321 1.00 96.25 102 GLU A N 1
ATOM 798 C CA . GLU A 1 102 ? -4.900 -2.550 -4.419 1.00 96.25 102 GLU A CA 1
ATOM 799 C C . GLU A 1 102 ? -3.656 -1.693 -4.603 1.00 96.25 102 GLU A C 1
ATOM 801 O O . GLU A 1 102 ? -3.198 -1.536 -5.733 1.00 96.25 102 GLU A O 1
ATOM 806 N N . CYS A 1 103 ? -3.076 -1.197 -3.509 1.00 96.25 103 CYS A N 1
ATOM 807 C CA . CYS A 1 103 ? -1.806 -0.489 -3.547 1.00 96.25 103 CYS A CA 1
ATOM 808 C C . CYS A 1 103 ? -0.706 -1.329 -4.201 1.00 96.25 103 CYS A C 1
ATOM 810 O O . CYS A 1 103 ? -0.031 -0.868 -5.118 1.00 96.25 103 CYS A O 1
ATOM 812 N N . TRP A 1 104 ? -0.539 -2.577 -3.760 1.00 96.12 104 TRP A N 1
ATOM 813 C CA . TRP A 1 104 ? 0.469 -3.467 -4.329 1.00 96.12 104 TRP A CA 1
ATOM 814 C C . TRP A 1 104 ? 0.206 -3.762 -5.810 1.00 96.12 104 TRP A C 1
ATOM 816 O O . TRP A 1 104 ? 1.116 -3.703 -6.645 1.00 96.12 104 TRP A O 1
ATOM 826 N N . ASN A 1 105 ? -1.060 -4.007 -6.153 1.00 95.75 105 ASN A N 1
ATOM 827 C CA . ASN A 1 105 ? -1.467 -4.258 -7.524 1.00 95.75 105 ASN A CA 1
ATOM 828 C C . ASN A 1 105 ? -1.213 -3.055 -8.423 1.00 95.75 105 ASN A C 1
ATOM 830 O O . ASN A 1 105 ? -0.769 -3.281 -9.53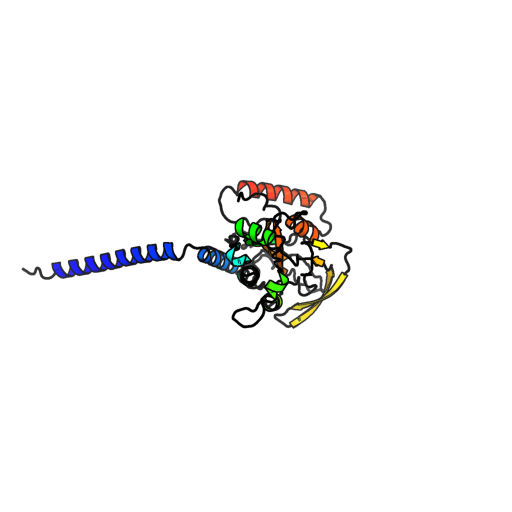8 1.00 95.75 105 ASN A O 1
ATOM 834 N N . LEU A 1 106 ? -1.405 -1.818 -7.944 1.00 95.56 106 LEU A N 1
ATOM 835 C CA . LEU A 1 106 ? -1.191 -0.564 -8.682 1.00 95.56 106 LEU A CA 1
ATOM 836 C C . LEU A 1 106 ? 0.246 -0.394 -9.195 1.00 95.56 106 LEU A C 1
ATOM 838 O O . LEU A 1 106 ? 0.468 0.268 -10.206 1.00 95.56 106 LEU A O 1
ATOM 842 N N . TYR A 1 107 ? 1.217 -1.042 -8.553 1.00 94.94 107 TYR A N 1
ATOM 843 C CA . TYR A 1 107 ? 2.615 -1.074 -8.995 1.00 94.94 107 TYR A CA 1
ATOM 844 C C . TYR A 1 107 ? 2.988 -2.383 -9.704 1.00 94.94 107 TYR A C 1
ATOM 846 O O . TYR A 1 107 ? 4.154 -2.770 -9.778 1.00 94.94 107 TYR A O 1
ATOM 854 N N . GLY A 1 108 ? 1.987 -3.077 -10.246 1.00 94.25 108 GLY A N 1
ATOM 855 C CA . GLY A 1 108 ? 2.149 -4.319 -10.991 1.00 94.25 108 GLY A CA 1
ATOM 856 C C . GLY A 1 108 ? 2.661 -5.458 -10.124 1.00 94.25 108 GLY A C 1
ATOM 857 O O . GLY A 1 108 ? 3.440 -6.279 -10.601 1.00 94.25 108 GLY A O 1
ATOM 858 N N . ASN A 1 109 ? 2.246 -5.490 -8.856 1.00 93.56 109 ASN A N 1
ATOM 859 C CA . ASN A 1 109 ? 2.638 -6.511 -7.889 1.00 93.56 109 ASN A CA 1
ATOM 860 C C . ASN A 1 109 ? 4.161 -6.622 -7.710 1.00 93.56 109 ASN A C 1
ATOM 862 O O . ASN A 1 109 ? 4.693 -7.719 -7.568 1.00 93.56 109 ASN A O 1
ATOM 866 N N . GLY A 1 110 ? 4.870 -5.492 -7.791 1.00 88.56 110 GLY A N 1
ATOM 867 C CA . GLY A 1 110 ? 6.328 -5.438 -7.672 1.00 88.56 110 GLY A CA 1
ATOM 868 C C . GLY A 1 110 ? 7.100 -5.906 -8.914 1.00 88.56 110 GLY A C 1
ATOM 869 O O . GLY A 1 110 ? 8.328 -5.905 -8.912 1.00 88.56 110 GLY A O 1
ATOM 870 N N . ASP A 1 111 ? 6.427 -6.277 -10.004 1.00 88.62 111 ASP A N 1
ATOM 871 C CA . ASP A 1 111 ? 7.116 -6.724 -11.224 1.00 88.62 111 ASP A CA 1
ATOM 872 C C . ASP A 1 111 ? 7.546 -5.568 -12.137 1.00 88.62 111 ASP A C 1
ATOM 874 O O . ASP A 1 111 ? 8.320 -5.761 -13.079 1.00 88.62 111 ASP A O 1
ATOM 878 N N . LEU A 1 112 ? 7.039 -4.360 -11.888 1.00 90.00 112 LEU A N 1
ATOM 879 C CA . LEU A 1 112 ? 7.309 -3.193 -12.714 1.00 90.00 112 LEU A CA 1
ATOM 880 C C . LEU A 1 112 ? 8.479 -2.389 -12.154 1.00 90.00 112 LEU A C 1
ATOM 882 O O . LEU A 1 112 ? 8.445 -1.915 -11.026 1.00 90.00 112 LEU A O 1
ATOM 886 N N . ASN A 1 113 ? 9.493 -2.152 -12.986 1.00 88.62 113 ASN A N 1
ATOM 887 C CA . ASN A 1 113 ? 10.598 -1.260 -12.648 1.00 88.62 113 ASN A CA 1
ATOM 888 C C . ASN A 1 113 ? 10.205 0.203 -12.927 1.00 88.62 113 ASN A C 1
ATOM 890 O O . ASN A 1 113 ? 10.560 0.772 -13.961 1.00 88.62 113 ASN A O 1
ATOM 894 N N . VAL A 1 114 ? 9.431 0.799 -12.021 1.00 90.06 114 VAL A N 1
ATOM 895 C CA . VAL A 1 114 ? 8.821 2.131 -12.212 1.00 90.06 114 VAL A CA 1
ATOM 896 C C . VAL A 1 114 ? 9.813 3.280 -12.002 1.00 90.06 114 VAL A C 1
ATOM 898 O O . VAL A 1 114 ? 9.751 4.304 -12.687 1.00 90.06 114 VAL A O 1
ATOM 901 N N . PHE A 1 115 ? 10.742 3.112 -11.065 1.00 88.50 115 PHE A N 1
ATOM 902 C CA . PHE A 1 115 ? 11.716 4.139 -10.697 1.00 88.50 115 PHE A CA 1
ATOM 903 C C . PHE A 1 115 ? 13.018 3.950 -11.488 1.00 88.50 115 PHE A C 1
ATOM 905 O O . PHE A 1 115 ? 13.331 2.831 -11.894 1.00 88.50 115 PHE A O 1
ATOM 912 N N . PRO A 1 116 ? 13.768 5.020 -11.785 1.00 82.69 116 PRO A N 1
ATOM 913 C CA . PRO A 1 116 ? 15.056 4.892 -12.448 1.00 82.69 116 PRO A CA 1
ATOM 914 C C . PRO A 1 116 ? 16.097 4.228 -11.547 1.00 82.69 116 PRO A C 1
ATOM 916 O O . PRO A 1 116 ? 16.182 4.496 -10.349 1.00 82.69 116 PRO A O 1
ATOM 919 N N . ALA A 1 117 ? 16.941 3.395 -12.149 1.00 71.19 117 ALA A N 1
ATOM 920 C CA . ALA A 1 117 ? 18.003 2.678 -11.454 1.00 71.19 117 ALA A CA 1
ATOM 921 C C . ALA A 1 117 ? 19.010 3.632 -10.791 1.00 71.19 117 ALA A C 1
ATOM 923 O O . ALA A 1 117 ? 19.564 3.303 -9.746 1.00 71.19 117 ALA A O 1
ATOM 924 N N . LYS A 1 118 ? 19.197 4.838 -11.356 1.00 65.19 118 LYS A N 1
ATOM 925 C CA . LYS A 1 118 ? 20.103 5.881 -10.843 1.00 65.19 118 LYS A CA 1
ATOM 926 C C . LYS A 1 118 ? 19.785 6.391 -9.439 1.00 65.19 118 LYS A C 1
ATOM 928 O O . LYS A 1 118 ? 20.664 7.000 -8.831 1.00 65.19 118 LYS A O 1
ATOM 933 N N . PHE A 1 119 ? 18.641 6.026 -8.859 1.00 58.56 119 PHE A N 1
ATOM 934 C CA . PHE A 1 119 ? 18.363 6.162 -7.424 1.00 58.56 119 PHE A CA 1
ATOM 935 C C . PHE A 1 119 ? 19.229 5.234 -6.533 1.00 58.56 119 PHE A C 1
ATOM 937 O O . PHE A 1 119 ? 18.836 4.886 -5.426 1.00 58.56 119 PHE A O 1
ATOM 944 N N . PHE A 1 120 ? 20.449 4.875 -6.961 1.00 52.66 120 PHE A N 1
ATOM 945 C CA . PHE A 1 120 ? 21.410 3.976 -6.299 1.00 52.66 120 PHE A CA 1
ATOM 946 C C . PHE A 1 120 ? 21.845 4.392 -4.876 1.00 52.66 120 PHE A C 1
ATOM 948 O O . PHE A 1 120 ? 22.714 3.744 -4.296 1.00 52.66 120 PHE A O 1
ATOM 955 N N . LYS A 1 121 ? 21.302 5.478 -4.316 1.00 57.09 121 LYS A N 1
ATOM 956 C CA . LYS A 1 121 ? 21.638 5.976 -2.975 1.00 57.09 121 LYS A CA 1
ATOM 957 C C . LYS A 1 121 ? 20.422 6.228 -2.080 1.00 57.09 121 LYS A C 1
ATOM 959 O O . LYS A 1 121 ? 20.602 6.760 -0.990 1.00 57.09 121 LYS A O 1
ATOM 964 N N . SER A 1 122 ? 19.207 5.877 -2.503 1.00 65.19 122 SER A N 1
ATOM 965 C CA . SER A 1 122 ? 18.008 6.166 -1.711 1.00 65.19 122 SER A CA 1
ATOM 966 C C . SER A 1 122 ? 16.878 5.173 -1.950 1.00 65.19 122 SER A C 1
ATOM 968 O O . SER A 1 122 ? 16.609 4.777 -3.082 1.00 65.19 122 SER A O 1
ATOM 970 N N . SER A 1 123 ? 16.169 4.825 -0.879 1.00 74.00 123 SER A N 1
ATOM 971 C CA . SER A 1 123 ? 14.849 4.208 -0.969 1.00 74.00 123 SER A CA 1
ATOM 972 C C . SER A 1 123 ? 13.831 5.237 -1.461 1.00 74.00 123 SER A C 1
ATOM 974 O O . SER A 1 123 ? 13.836 6.372 -0.982 1.00 74.00 123 SER A O 1
ATOM 976 N N . VAL A 1 124 ? 12.951 4.844 -2.380 1.00 83.62 124 VAL A N 1
ATOM 977 C CA . VAL A 1 124 ? 11.793 5.656 -2.789 1.00 83.62 124 VAL A CA 1
ATOM 978 C C . VAL A 1 124 ? 10.547 5.059 -2.155 1.00 83.62 124 VAL A C 1
ATOM 980 O O . VAL A 1 124 ? 10.384 3.841 -2.144 1.00 83.62 124 VAL A O 1
ATOM 983 N N . CYS A 1 125 ? 9.674 5.913 -1.635 1.00 86.38 125 CYS A N 1
ATOM 984 C CA . CYS A 1 125 ? 8.410 5.534 -1.026 1.00 86.38 125 CYS A CA 1
ATOM 985 C C . CYS A 1 125 ? 7.288 6.341 -1.674 1.00 86.38 125 CYS A C 1
ATOM 987 O O . CYS A 1 125 ? 7.430 7.549 -1.845 1.00 86.38 125 CYS A O 1
ATOM 989 N N . VAL A 1 126 ? 6.184 5.687 -2.031 1.00 91.12 126 VAL A N 1
ATOM 990 C CA . VAL A 1 126 ? 4.996 6.362 -2.554 1.00 91.12 126 VAL A CA 1
ATOM 991 C C . VAL A 1 126 ? 3.770 5.957 -1.733 1.00 91.12 126 VAL A C 1
ATOM 993 O O . VAL A 1 126 ? 3.411 4.772 -1.731 1.00 91.12 126 VAL A O 1
ATOM 996 N N . PRO A 1 127 ? 3.105 6.911 -1.055 1.00 92.75 127 PRO A N 1
ATOM 997 C CA . PRO A 1 127 ? 1.860 6.650 -0.351 1.00 92.75 127 PRO A CA 1
ATOM 998 C C . PRO A 1 127 ? 0.746 6.421 -1.368 1.00 92.75 127 PRO A C 1
ATOM 1000 O O . PRO A 1 127 ? 0.310 7.322 -2.087 1.00 92.75 127 PRO A O 1
ATOM 1003 N N . CYS A 1 128 ? 0.278 5.187 -1.423 1.00 95.19 128 CYS A N 1
ATOM 1004 C CA . CYS A 1 128 ? -0.730 4.741 -2.375 1.00 95.19 128 CYS A CA 1
ATOM 1005 C C . CYS A 1 128 ? -2.140 4.804 -1.789 1.00 95.19 128 CYS A C 1
ATOM 1007 O O . CYS A 1 128 ? -3.085 5.081 -2.523 1.00 95.19 128 CYS A O 1
ATOM 1009 N N . ALA A 1 129 ? -2.287 4.582 -0.480 1.00 96.69 129 ALA A N 1
ATOM 1010 C CA . ALA A 1 129 ? -3.566 4.671 0.207 1.00 96.69 129 ALA A CA 1
ATOM 1011 C C . ALA A 1 129 ? -3.413 5.276 1.606 1.00 96.69 129 ALA A C 1
ATOM 1013 O O . ALA A 1 129 ? -2.429 5.034 2.307 1.00 96.69 129 ALA A O 1
ATOM 1014 N N . ARG A 1 130 ? -4.422 6.044 2.008 1.00 96.44 130 ARG A N 1
ATOM 1015 C CA . ARG A 1 130 ? -4.596 6.631 3.333 1.00 96.44 130 ARG A CA 1
ATOM 1016 C C . ARG A 1 130 ? -5.959 6.212 3.854 1.00 96.44 130 ARG A C 1
ATOM 1018 O O . ARG A 1 130 ? -6.983 6.611 3.301 1.00 96.44 130 ARG A O 1
ATOM 1025 N N . ILE A 1 131 ? -5.969 5.426 4.917 1.00 97.50 131 ILE A N 1
ATOM 1026 C CA . ILE A 1 131 ? -7.202 4.954 5.539 1.00 97.50 131 ILE A CA 1
ATOM 1027 C C . ILE A 1 131 ? -7.547 5.893 6.684 1.00 97.50 131 ILE A C 1
ATOM 1029 O O . ILE A 1 131 ? -6.862 5.928 7.709 1.00 97.50 131 ILE A O 1
ATOM 1033 N N . HIS A 1 132 ? -8.616 6.653 6.481 1.00 97.38 132 HIS A N 1
ATOM 1034 C CA . HIS A 1 132 ? -9.086 7.678 7.395 1.00 97.38 132 HIS A CA 1
ATOM 1035 C C . HIS A 1 132 ? -10.324 7.191 8.146 1.00 97.38 132 HIS A C 1
ATOM 1037 O O . HIS A 1 132 ? -11.332 6.826 7.543 1.00 97.38 132 HIS A O 1
ATOM 1043 N N . PHE A 1 133 ? -10.267 7.200 9.474 1.00 97.56 133 PHE A N 1
ATOM 1044 C CA . PHE A 1 133 ? -11.429 6.908 10.313 1.00 97.56 133 PHE A CA 1
ATOM 1045 C C . PHE A 1 133 ? -12.165 8.205 10.629 1.00 97.56 133 PHE A C 1
ATOM 1047 O O . PHE A 1 133 ? -11.552 9.119 11.182 1.00 97.56 133 PHE A O 1
ATOM 1054 N N . THR A 1 134 ? -13.471 8.265 10.349 1.00 97.81 134 THR A N 1
ATOM 1055 C CA . THR A 1 134 ? -14.264 9.462 10.672 1.00 97.81 134 THR A CA 1
ATOM 1056 C C . THR A 1 134 ? -14.320 9.693 12.183 1.00 97.81 134 THR A C 1
ATOM 1058 O O . THR A 1 134 ? -14.148 8.763 12.980 1.00 97.81 134 THR A O 1
ATOM 1061 N N . ASP A 1 135 ? -14.598 10.923 12.609 1.00 97.56 135 ASP A N 1
ATOM 1062 C CA . ASP A 1 135 ? -14.681 11.257 14.035 1.00 97.56 135 ASP A CA 1
ATOM 1063 C C . ASP A 1 135 ? -15.727 10.407 14.775 1.00 97.56 135 ASP A C 1
ATOM 1065 O O . ASP A 1 135 ? -15.505 9.985 15.917 1.00 97.56 135 ASP A O 1
ATOM 1069 N N . GLU A 1 136 ? -16.844 10.088 14.116 1.00 98.19 136 GLU A N 1
ATOM 1070 C CA . GLU A 1 136 ? -17.882 9.198 14.642 1.00 98.19 136 GLU A CA 1
ATOM 1071 C C . GLU A 1 136 ? -17.368 7.764 14.785 1.00 98.19 136 GLU A C 1
ATOM 1073 O O . GLU A 1 136 ? -17.593 7.128 15.818 1.00 98.19 136 GLU A O 1
ATOM 1078 N N . ALA A 1 137 ? -16.631 7.272 13.784 1.00 98.12 137 ALA A N 1
ATOM 1079 C CA . ALA A 1 137 ? -16.009 5.954 13.804 1.00 98.12 137 ALA A CA 1
ATOM 1080 C C . ALA A 1 137 ? -15.000 5.833 14.954 1.00 98.12 137 ALA A C 1
ATOM 1082 O O . ALA A 1 137 ? -15.069 4.884 15.743 1.00 98.12 137 ALA A O 1
ATOM 1083 N N . LYS A 1 138 ? -14.125 6.838 15.107 1.00 97.69 138 LYS A N 1
ATOM 1084 C CA . LYS A 1 138 ? -13.141 6.922 16.197 1.00 97.69 138 LYS A CA 1
ATOM 1085 C C . LYS A 1 138 ? -13.817 6.960 17.563 1.00 97.69 138 LYS A C 1
ATOM 1087 O O . LYS A 1 138 ? -13.433 6.227 18.476 1.00 97.69 138 LYS A O 1
ATOM 1092 N N . LYS A 1 139 ? -14.855 7.787 17.714 1.00 98.12 139 LYS A N 1
ATOM 1093 C CA . LYS A 1 139 ? -15.632 7.880 18.955 1.00 98.12 139 LYS A CA 1
ATOM 1094 C C . LYS A 1 139 ? -16.306 6.553 19.300 1.00 98.12 139 LYS A C 1
ATOM 1096 O O . LYS A 1 139 ? -16.181 6.094 20.432 1.00 98.12 139 LYS A O 1
ATOM 1101 N N . TYR A 1 140 ? -16.971 5.918 18.338 1.00 98.25 140 TYR A N 1
ATOM 1102 C CA . TYR A 1 140 ? -17.632 4.635 18.554 1.00 98.25 140 TYR A CA 1
ATOM 1103 C C . TYR A 1 140 ? -16.638 3.535 18.942 1.00 98.25 140 TYR A C 1
ATOM 1105 O O . TYR A 1 140 ? -16.896 2.796 19.896 1.00 98.25 140 TYR A O 1
ATOM 1113 N N . ALA A 1 141 ? -15.498 3.450 18.249 1.00 97.81 141 ALA A N 1
ATOM 1114 C CA . ALA A 1 141 ? -14.442 2.497 18.573 1.00 97.81 141 ALA A CA 1
ATOM 1115 C C . ALA A 1 141 ? -13.916 2.685 20.004 1.00 97.81 141 ALA A C 1
ATOM 1117 O O . ALA A 1 141 ? -13.823 1.701 20.738 1.00 97.81 141 ALA A O 1
ATOM 1118 N N . ARG A 1 142 ? -13.668 3.930 20.441 1.00 97.44 142 ARG A N 1
ATOM 1119 C CA . ARG A 1 142 ? -13.284 4.236 21.832 1.00 97.44 142 ARG A CA 1
ATOM 1120 C C . ARG A 1 142 ? -14.350 3.820 22.843 1.00 97.44 142 ARG A C 1
ATOM 1122 O O . ARG A 1 142 ? -14.052 3.078 23.779 1.00 97.44 142 ARG A O 1
ATOM 1129 N N . ASP A 1 143 ? -15.590 4.268 22.642 1.00 98.25 143 ASP A N 1
ATOM 1130 C CA . ASP A 1 143 ? -16.695 4.044 23.584 1.00 98.25 143 ASP A CA 1
ATOM 1131 C C . ASP A 1 143 ? -16.999 2.545 23.767 1.00 98.25 143 ASP A C 1
ATOM 1133 O O . ASP A 1 143 ? -17.390 2.112 24.854 1.00 98.25 143 ASP A O 1
ATOM 1137 N N . ASN A 1 144 ? -16.781 1.741 22.720 1.00 98.19 144 ASN A N 1
ATOM 1138 C CA . ASN A 1 144 ? -17.079 0.307 22.707 1.00 98.19 144 ASN A CA 1
ATOM 1139 C C . ASN A 1 144 ? -15.830 -0.586 22.782 1.00 98.19 144 ASN A C 1
ATOM 1141 O O . ASN A 1 144 ? -15.971 -1.808 22.737 1.00 98.19 144 ASN A O 1
ATOM 1145 N N . LYS A 1 145 ? -14.630 -0.004 22.927 1.00 97.31 145 LYS A N 1
ATOM 1146 C CA . LYS A 1 145 ? -13.337 -0.716 22.945 1.00 97.31 145 LYS A CA 1
ATOM 1147 C C . LYS A 1 145 ? -13.168 -1.659 21.749 1.00 97.31 145 LYS A C 1
ATOM 1149 O O . LYS A 1 145 ? -12.788 -2.818 21.905 1.00 97.31 145 LYS A O 1
ATOM 1154 N N . VAL A 1 146 ? -13.513 -1.169 20.562 1.00 97.62 146 VAL A N 1
ATOM 1155 C CA . VAL A 1 146 ? -13.339 -1.921 19.320 1.00 97.62 146 VAL A CA 1
ATOM 1156 C C . VAL A 1 146 ? -11.859 -1.920 18.964 1.00 97.62 146 VAL A C 1
ATOM 1158 O O . VAL A 1 146 ? -11.281 -0.865 18.722 1.00 97.62 146 VAL A O 1
ATOM 1161 N N . GLU A 1 147 ? -11.259 -3.105 18.920 1.00 96.88 147 GLU A N 1
ATOM 1162 C CA . GLU A 1 147 ? -9.890 -3.297 18.448 1.00 96.88 147 GLU A CA 1
ATOM 1163 C C . GLU A 1 147 ? -9.917 -3.724 16.978 1.00 96.88 147 GLU A C 1
ATOM 1165 O O . GLU A 1 147 ? -10.651 -4.640 16.603 1.00 96.88 147 GLU A O 1
ATOM 1170 N N . ILE A 1 148 ? -9.111 -3.062 16.146 1.00 97.00 148 ILE A N 1
ATOM 1171 C CA . ILE A 1 148 ? -8.945 -3.413 14.735 1.00 97.00 148 ILE A CA 1
ATOM 1172 C C . ILE A 1 148 ? -7.542 -3.979 14.568 1.00 97.00 148 ILE A C 1
ATOM 1174 O O . ILE A 1 148 ? -6.550 -3.254 14.633 1.00 97.00 148 ILE A O 1
ATOM 1178 N N . ASN A 1 149 ? -7.472 -5.292 14.380 1.00 96.75 149 ASN A N 1
ATOM 1179 C CA . ASN A 1 149 ? -6.228 -6.000 14.121 1.00 96.75 149 ASN A CA 1
ATOM 1180 C C . ASN A 1 149 ? -5.982 -6.059 12.602 1.00 96.75 149 ASN A C 1
ATOM 1182 O O . ASN A 1 149 ? -6.855 -6.494 11.843 1.00 96.75 149 ASN A O 1
ATOM 1186 N N . ILE A 1 150 ? -4.814 -5.579 12.166 1.00 95.38 150 ILE A N 1
ATOM 1187 C CA . ILE A 1 150 ? -4.405 -5.505 10.755 1.00 95.38 150 ILE A CA 1
ATOM 1188 C C . ILE A 1 150 ? -4.006 -6.892 10.244 1.00 95.38 150 ILE A C 1
ATOM 1190 O O . ILE A 1 150 ? -4.294 -7.241 9.102 1.00 95.38 150 ILE A O 1
ATOM 1194 N N . LYS A 1 151 ? -3.414 -7.734 11.091 1.00 93.50 151 LYS A N 1
ATOM 1195 C CA . LYS A 1 151 ? -3.113 -9.125 10.738 1.00 93.50 151 LYS A CA 1
ATOM 1196 C C . LYS A 1 151 ? -4.392 -9.924 10.479 1.00 93.50 151 LYS A C 1
ATOM 1198 O O . LYS A 1 151 ? -4.480 -10.602 9.460 1.00 93.50 151 LYS A O 1
ATOM 1203 N N . ASP A 1 152 ? -5.409 -9.753 11.322 1.00 96.75 152 ASP A N 1
ATOM 1204 C CA . ASP A 1 152 ? -6.731 -10.356 11.099 1.00 96.75 152 ASP A CA 1
ATOM 1205 C C . ASP A 1 152 ? -7.362 -9.871 9.781 1.00 96.75 152 ASP A C 1
ATOM 1207 O O . ASP A 1 152 ? -8.046 -10.637 9.102 1.00 96.75 152 ASP A O 1
ATOM 1211 N N . ALA A 1 153 ? -7.110 -8.615 9.387 1.00 97.25 153 ALA A N 1
ATOM 1212 C CA . ALA A 1 153 ? -7.531 -8.099 8.088 1.00 97.25 153 ALA A CA 1
ATOM 1213 C C . ALA A 1 153 ? -6.856 -8.848 6.929 1.00 97.25 153 ALA A C 1
ATOM 1215 O O . ALA A 1 153 ? -7.521 -9.223 5.962 1.00 97.25 153 ALA A O 1
ATOM 1216 N N . LEU A 1 154 ? -5.557 -9.135 7.045 1.00 96.25 154 LEU A N 1
ATOM 1217 C CA . LEU A 1 154 ? -4.813 -9.896 6.040 1.00 96.25 154 LEU A CA 1
ATOM 1218 C C . LEU A 1 154 ? -5.241 -11.375 5.961 1.00 96.25 154 LEU A C 1
ATOM 1220 O O . LEU A 1 154 ? -5.129 -11.987 4.896 1.00 96.25 154 LEU A O 1
ATOM 1224 N N . ASP A 1 155 ? -5.788 -11.941 7.038 1.00 97.12 155 ASP A N 1
ATOM 1225 C CA . ASP A 1 155 ? -6.330 -13.308 7.064 1.00 97.12 155 ASP A CA 1
ATOM 1226 C C . ASP A 1 155 ? -7.726 -13.431 6.415 1.00 97.12 155 ASP A C 1
ATOM 1228 O O . ASP A 1 155 ? -8.215 -14.545 6.172 1.00 97.12 155 ASP A O 1
ATOM 1232 N N . LEU A 1 156 ? -8.378 -12.311 6.077 1.00 97.44 156 LEU A N 1
ATOM 1233 C CA . LEU A 1 156 ? -9.635 -12.323 5.329 1.00 97.44 156 LEU A CA 1
ATOM 1234 C C . LEU A 1 156 ? -9.444 -12.903 3.923 1.00 97.44 156 LEU A C 1
ATOM 1236 O O . LEU A 1 156 ? -8.401 -12.753 3.286 1.00 97.44 156 LEU A O 1
ATOM 1240 N N . LYS A 1 157 ? -10.489 -13.572 3.424 1.00 97.62 157 LYS A N 1
ATOM 1241 C CA . LYS A 1 157 ? -10.500 -14.174 2.088 1.00 97.62 157 LYS A CA 1
ATOM 1242 C C . LYS A 1 157 ? -10.953 -13.180 1.031 1.00 97.62 157 LYS A C 1
ATOM 1244 O O . LYS A 1 157 ? -12.000 -12.555 1.179 1.00 97.62 157 LYS A O 1
ATOM 1249 N N . MET A 1 158 ? -10.224 -13.155 -0.073 1.00 95.94 158 MET A N 1
ATOM 1250 C CA . MET A 1 158 ? -10.619 -12.498 -1.310 1.00 95.94 158 MET A CA 1
ATOM 1251 C C . MET A 1 158 ? -11.723 -13.301 -2.014 1.00 95.94 158 MET A C 1
ATOM 1253 O O . MET A 1 158 ? -11.959 -14.476 -1.708 1.00 95.94 158 MET A O 1
ATOM 1257 N N . LYS A 1 159 ? -12.384 -12.692 -3.008 1.00 91.88 159 LYS A N 1
ATOM 1258 C CA . LYS A 1 159 ? -13.446 -13.342 -3.809 1.00 91.88 159 LYS A CA 1
ATOM 1259 C C . LYS A 1 159 ? -12.986 -14.650 -4.469 1.00 91.88 159 LYS A C 1
ATOM 1261 O O . LYS A 1 159 ? -13.791 -15.558 -4.654 1.00 91.88 159 LYS A O 1
ATOM 1266 N N . GLU A 1 160 ? -11.697 -14.760 -4.777 1.00 88.31 160 GLU A N 1
ATOM 1267 C CA . GLU A 1 160 ? -11.067 -15.923 -5.415 1.00 88.31 160 GLU A CA 1
ATOM 1268 C C . GLU A 1 160 ? -10.677 -17.039 -4.421 1.00 88.31 160 GLU A C 1
ATOM 1270 O O . GLU A 1 160 ? -10.229 -18.111 -4.823 1.00 88.31 160 GLU A O 1
ATOM 1275 N N . GLY A 1 161 ? -10.905 -16.833 -3.117 1.00 93.62 161 GLY A N 1
ATOM 1276 C CA . GLY A 1 161 ? -10.830 -17.868 -2.080 1.00 93.62 161 GLY A CA 1
ATOM 1277 C C . GLY A 1 161 ? -9.510 -17.959 -1.308 1.00 93.62 161 GLY A C 1
ATOM 1278 O O . GLY A 1 161 ? -9.487 -18.618 -0.262 1.00 93.62 161 GLY A O 1
ATOM 1279 N N . PHE A 1 162 ? -8.451 -17.291 -1.770 1.00 95.38 162 PHE A N 1
ATOM 1280 C CA . PHE A 1 162 ? -7.194 -17.109 -1.033 1.00 95.38 162 PHE A CA 1
ATOM 1281 C C . PHE A 1 162 ? -7.260 -15.895 -0.094 1.00 95.38 162 PHE A C 1
ATOM 1283 O O . PHE A 1 162 ? -8.174 -15.077 -0.200 1.00 95.38 162 PHE A O 1
ATOM 1290 N N . THR A 1 163 ? -6.342 -15.806 0.871 1.00 97.50 163 THR A N 1
ATOM 1291 C CA . THR A 1 163 ? -6.299 -14.685 1.825 1.00 97.50 163 THR A CA 1
ATOM 1292 C C . THR A 1 163 ? -5.520 -13.502 1.264 1.00 97.50 163 THR A C 1
ATOM 1294 O O . THR A 1 163 ? -4.621 -13.693 0.439 1.00 97.50 163 THR A O 1
ATOM 1297 N N . TYR A 1 164 ? -5.805 -12.289 1.736 1.00 97.12 164 TYR A N 1
ATOM 1298 C CA . TYR A 1 164 ? -5.018 -11.106 1.367 1.00 97.12 164 TYR A CA 1
ATOM 1299 C C . TYR A 1 164 ? -3.532 -11.263 1.723 1.00 97.12 164 TYR A C 1
ATOM 1301 O O . TYR A 1 164 ? -2.669 -10.858 0.948 1.00 97.12 164 TYR A O 1
ATOM 1309 N N . TYR A 1 165 ? -3.215 -11.926 2.840 1.00 95.50 165 TYR A N 1
ATOM 1310 C CA . TYR A 1 165 ? -1.842 -12.272 3.205 1.00 95.50 165 TYR A CA 1
ATOM 1311 C C . TYR A 1 165 ? -1.168 -13.127 2.126 1.00 95.50 165 TYR A C 1
ATOM 1313 O O . TYR A 1 165 ? -0.100 -12.765 1.638 1.00 95.50 165 TYR A O 1
ATOM 1321 N N . SER A 1 166 ? -1.813 -14.226 1.708 1.00 94.69 166 SER A N 1
ATOM 1322 C CA . SER A 1 166 ? -1.268 -15.096 0.656 1.00 94.69 166 SER A CA 1
ATOM 1323 C C . SER A 1 166 ? -1.117 -14.361 -0.675 1.00 94.69 166 SER A C 1
ATOM 1325 O O . SER A 1 166 ? -0.102 -14.515 -1.340 1.00 94.69 166 SER A O 1
ATOM 1327 N N . TYR A 1 167 ? -2.055 -13.473 -1.022 1.00 95.62 167 TYR A N 1
ATOM 1328 C CA . TYR A 1 167 ? -1.914 -12.609 -2.192 1.00 95.62 167 TYR A CA 1
ATOM 1329 C C . TYR A 1 167 ? -0.656 -11.747 -2.111 1.00 95.62 167 TYR A C 1
ATOM 1331 O O . TYR A 1 167 ? 0.164 -11.765 -3.021 1.00 95.62 167 TYR A O 1
ATOM 1339 N N . LEU A 1 168 ? -0.468 -11.009 -1.018 1.00 94.38 168 LEU A N 1
ATOM 1340 C CA . LEU A 1 168 ? 0.680 -10.117 -0.846 1.00 94.38 168 LEU A CA 1
ATOM 1341 C C . LEU A 1 168 ? 2.015 -10.877 -0.767 1.00 94.38 168 LEU A C 1
ATOM 1343 O O . LEU A 1 168 ? 3.046 -10.354 -1.185 1.00 94.38 168 LEU A O 1
ATOM 1347 N N . GLN A 1 169 ? 2.001 -12.107 -0.254 1.00 90.75 169 GLN A N 1
ATOM 1348 C CA . GLN A 1 169 ? 3.179 -12.967 -0.148 1.00 90.75 169 GLN A CA 1
ATOM 1349 C C . GLN A 1 169 ? 3.569 -13.627 -1.485 1.00 90.75 169 GLN A C 1
ATOM 1351 O O . GLN A 1 169 ? 4.758 -13.750 -1.817 1.00 90.75 169 GLN A O 1
ATOM 1356 N N . ASP A 1 170 ? 2.571 -14.054 -2.256 1.00 89.56 170 ASP A N 1
ATOM 1357 C CA . ASP A 1 170 ? 2.768 -14.893 -3.441 1.00 89.56 170 ASP A CA 1
ATOM 1358 C C . ASP A 1 170 ? 2.650 -14.117 -4.759 1.00 89.56 170 ASP A C 1
ATOM 1360 O O . ASP A 1 170 ? 3.113 -14.597 -5.795 1.00 89.56 170 ASP A O 1
ATOM 1364 N N . SER A 1 171 ? 2.072 -12.914 -4.741 1.00 86.44 171 SER A N 1
ATOM 1365 C CA . SER A 1 171 ? 2.070 -12.019 -5.901 1.00 86.44 171 SER A CA 1
ATOM 1366 C C . SER A 1 171 ? 3.472 -11.466 -6.176 1.00 86.44 171 SER A C 1
ATOM 1368 O O . SER A 1 171 ? 4.314 -11.368 -5.283 1.00 86.44 171 SER A O 1
ATOM 1370 N N . GLY A 1 172 ? 3.715 -11.139 -7.445 1.00 82.38 172 GLY A N 1
ATOM 1371 C CA . GLY A 1 172 ? 5.032 -10.767 -7.952 1.00 82.38 172 GLY A CA 1
ATOM 1372 C C . GLY A 1 172 ? 5.857 -11.977 -8.395 1.00 82.38 172 GLY A C 1
ATOM 1373 O O . GLY A 1 172 ? 6.056 -12.957 -7.668 1.00 82.38 172 GLY A O 1
ATOM 1374 N N . LYS A 1 173 ? 6.368 -11.908 -9.625 1.00 78.81 173 LYS A N 1
ATOM 1375 C CA . LYS A 1 173 ? 7.288 -12.885 -10.219 1.00 78.81 173 LYS A CA 1
ATOM 1376 C C . LYS A 1 173 ? 8.700 -12.789 -9.681 1.00 78.81 173 LYS A C 1
ATOM 1378 O O . LYS A 1 173 ? 9.457 -13.717 -9.933 1.00 78.81 173 LYS A O 1
ATOM 1383 N N . SER A 1 174 ? 9.072 -11.690 -9.032 1.00 71.75 174 SER A N 1
ATOM 1384 C CA . SER A 1 174 ? 10.435 -11.482 -8.524 1.00 71.75 174 SER A CA 1
ATOM 1385 C C . SER A 1 174 ? 10.458 -11.323 -7.005 1.00 71.75 174 SER A C 1
ATOM 1387 O O . SER A 1 174 ? 11.249 -11.984 -6.332 1.00 71.75 174 SER A O 1
ATOM 1389 N N . PHE A 1 175 ? 9.549 -10.516 -6.452 1.00 78.31 175 PHE A N 1
ATOM 1390 C CA . PHE A 1 175 ? 9.551 -10.126 -5.042 1.00 78.31 175 PHE A CA 1
ATOM 1391 C C . PHE A 1 175 ? 8.142 -10.147 -4.445 1.00 78.31 175 PHE A C 1
ATOM 1393 O O . PHE A 1 175 ? 7.171 -9.873 -5.137 1.00 78.31 175 PHE A O 1
ATOM 1400 N N . SER A 1 176 ? 8.062 -10.472 -3.155 1.00 83.88 176 SER A N 1
ATOM 1401 C CA . SER A 1 176 ? 6.837 -10.448 -2.347 1.00 83.88 176 SER A CA 1
ATOM 1402 C C . SER A 1 176 ? 6.612 -9.059 -1.756 1.00 83.88 176 SER A C 1
ATOM 1404 O O . SER A 1 176 ? 7.573 -8.415 -1.341 1.00 83.88 176 SER A O 1
ATOM 1406 N N . ALA A 1 177 ? 5.356 -8.649 -1.572 1.00 85.19 177 ALA A N 1
ATOM 1407 C CA . ALA A 1 177 ? 5.026 -7.360 -0.964 1.00 85.19 177 ALA A CA 1
ATOM 1408 C C . ALA A 1 177 ? 5.555 -7.239 0.478 1.00 85.19 177 ALA A C 1
ATOM 1410 O O . ALA A 1 177 ? 6.118 -6.220 0.857 1.00 85.19 177 ALA A O 1
ATOM 1411 N N . LEU A 1 178 ? 5.410 -8.295 1.286 1.00 84.38 178 LEU A N 1
ATOM 1412 C CA . LEU A 1 178 ? 5.725 -8.275 2.728 1.00 84.38 178 LEU A CA 1
ATOM 1413 C C . LEU A 1 178 ? 7.122 -8.817 3.070 1.00 84.38 178 LEU A C 1
ATOM 1415 O O . LEU A 1 178 ? 7.370 -9.250 4.201 1.00 84.38 178 LEU A O 1
ATOM 1419 N N . ASN A 1 179 ? 8.021 -8.882 2.088 1.00 75.25 179 ASN A N 1
ATOM 1420 C CA . ASN A 1 179 ? 9.354 -9.427 2.305 1.00 75.25 179 ASN A CA 1
ATOM 1421 C C . ASN A 1 179 ? 10.378 -8.749 1.398 1.00 75.25 179 ASN A C 1
ATOM 1423 O O . ASN A 1 179 ? 10.343 -8.894 0.175 1.00 75.25 179 ASN A O 1
ATOM 1427 N N . PHE A 1 180 ? 11.336 -8.075 2.023 1.00 68.00 180 PHE A N 1
ATOM 1428 C CA . PHE A 1 180 ? 12.453 -7.476 1.321 1.00 68.00 180 PHE A CA 1
ATOM 1429 C C . PHE A 1 180 ? 13.346 -8.565 0.707 1.00 68.00 180 PHE A C 1
ATOM 1431 O O . PHE A 1 180 ? 14.067 -9.272 1.411 1.00 68.00 180 PHE A O 1
ATOM 1438 N N . GLY A 1 181 ? 13.285 -8.737 -0.615 1.00 60.28 181 GLY A N 1
ATOM 1439 C CA . GLY A 1 181 ? 14.165 -9.669 -1.327 1.00 60.28 181 GLY A CA 1
ATOM 1440 C C . GLY A 1 181 ? 13.913 -11.153 -1.037 1.00 60.28 181 GLY A C 1
ATOM 1441 O O . GLY A 1 181 ? 14.764 -11.972 -1.345 1.00 60.28 181 GLY A O 1
ATOM 1442 N N . ASN A 1 182 ? 12.780 -11.532 -0.438 1.00 61.59 182 ASN A N 1
ATOM 1443 C CA . ASN A 1 182 ? 12.566 -12.875 0.130 1.00 61.59 182 ASN A CA 1
ATOM 1444 C C . ASN A 1 182 ? 13.507 -13.233 1.311 1.00 61.59 182 ASN A C 1
ATOM 1446 O O . ASN A 1 182 ? 13.493 -14.376 1.764 1.00 61.59 182 ASN A O 1
ATOM 1450 N N . ALA A 1 183 ? 14.288 -12.283 1.837 1.00 61.34 183 ALA A N 1
ATOM 1451 C CA . ALA A 1 183 ? 15.309 -12.534 2.851 1.00 61.34 183 ALA A CA 1
ATOM 1452 C C . ALA A 1 183 ? 14.739 -12.615 4.275 1.00 61.34 183 ALA A C 1
ATOM 1454 O O . ALA A 1 183 ? 15.069 -13.539 5.020 1.00 61.34 183 ALA A O 1
ATOM 1455 N N . VAL A 1 184 ? 13.882 -11.661 4.661 1.00 70.56 184 VAL A N 1
ATOM 1456 C CA . VAL A 1 184 ? 13.306 -11.576 6.013 1.00 70.56 184 VAL A CA 1
ATOM 1457 C C . VAL A 1 184 ? 11.872 -11.043 5.929 1.00 70.56 184 VAL A C 1
ATOM 1459 O O . VAL A 1 184 ? 11.671 -9.912 5.477 1.00 70.56 184 VAL A O 1
ATOM 1462 N N . PRO A 1 185 ? 10.858 -11.828 6.343 1.00 78.62 185 PRO A N 1
ATOM 1463 C CA . PRO A 1 185 ? 9.487 -11.341 6.381 1.00 78.62 185 PRO A CA 1
ATOM 1464 C C . PRO A 1 185 ? 9.347 -10.245 7.438 1.00 78.62 185 PRO A C 1
ATOM 1466 O O . PRO A 1 185 ? 9.951 -10.323 8.510 1.00 78.62 185 PRO A O 1
ATOM 1469 N N . PHE A 1 186 ? 8.515 -9.246 7.158 1.00 85.06 186 PHE A N 1
ATOM 1470 C CA . PHE A 1 186 ? 8.189 -8.228 8.152 1.00 85.06 186 PHE A CA 1
ATOM 1471 C C . PHE A 1 186 ? 7.511 -8.850 9.378 1.00 85.06 186 PHE A C 1
ATOM 1473 O O . PHE A 1 186 ? 6.679 -9.757 9.262 1.00 85.06 186 PHE A O 1
ATOM 1480 N N . ASN A 1 187 ? 7.857 -8.357 10.567 1.00 87.81 187 ASN A N 1
ATOM 1481 C CA . ASN A 1 187 ? 7.171 -8.747 11.789 1.00 87.81 187 ASN A CA 1
ATOM 1482 C C . ASN A 1 187 ? 5.846 -7.987 11.883 1.00 87.81 187 ASN A C 1
ATOM 1484 O O . ASN A 1 187 ? 5.822 -6.824 12.263 1.00 87.81 187 ASN A O 1
ATOM 1488 N N . LEU A 1 188 ? 4.743 -8.667 11.574 1.00 89.94 188 LEU A N 1
ATOM 1489 C CA . LEU A 1 188 ? 3.385 -8.115 11.664 1.00 89.94 188 LEU A CA 1
ATOM 1490 C C . LEU A 1 188 ? 2.805 -8.114 13.089 1.00 89.94 188 LEU A C 1
ATOM 1492 O O . LEU A 1 188 ? 1.638 -7.785 13.265 1.00 89.94 188 LEU A O 1
ATOM 1496 N N . ASN A 1 189 ? 3.575 -8.543 14.095 1.00 91.38 189 ASN A N 1
ATOM 1497 C CA . ASN A 1 189 ? 3.148 -8.575 15.499 1.00 91.38 189 ASN A CA 1
ATOM 1498 C C . ASN A 1 189 ? 3.812 -7.445 16.312 1.00 91.38 189 ASN A C 1
ATOM 1500 O O . ASN A 1 189 ? 4.132 -7.630 17.486 1.00 91.38 189 ASN A O 1
ATOM 1504 N N . GLY A 1 190 ? 4.136 -6.326 15.663 1.00 87.88 190 GLY A N 1
ATOM 1505 C CA . GLY A 1 190 ? 4.694 -5.151 16.321 1.00 87.88 190 GLY A CA 1
ATOM 1506 C C . GLY A 1 190 ? 3.644 -4.381 17.109 1.00 87.88 190 GLY A C 1
ATOM 1507 O O . GLY A 1 190 ? 2.472 -4.388 16.747 1.00 87.88 190 GLY A O 1
ATOM 1508 N N . GLU A 1 191 ? 4.058 -3.680 18.162 1.00 88.06 191 GLU A N 1
ATOM 1509 C CA . GLU A 1 191 ? 3.195 -2.664 18.782 1.00 88.06 191 GLU A CA 1
ATOM 1510 C C . GLU A 1 191 ? 3.117 -1.428 17.875 1.00 88.06 191 GLU A C 1
ATOM 1512 O O . GLU A 1 191 ? 2.024 -1.013 17.509 1.00 88.06 191 GLU A O 1
ATOM 1517 N N . ASP A 1 192 ? 4.277 -0.949 17.409 1.00 86.50 192 ASP A N 1
ATOM 1518 C CA . ASP A 1 192 ? 4.429 0.214 16.532 1.00 86.50 192 ASP A CA 1
ATOM 1519 C C . ASP A 1 192 ? 5.259 -0.113 15.281 1.00 86.50 192 ASP A C 1
ATOM 1521 O O . ASP A 1 192 ? 5.927 -1.158 15.194 1.00 86.50 192 ASP A O 1
ATOM 1525 N N . PHE A 1 193 ? 5.257 0.821 14.321 1.00 86.69 193 PHE A N 1
ATOM 1526 C CA . PHE A 1 193 ? 6.230 0.805 13.236 1.00 86.69 193 PHE A CA 1
ATOM 1527 C C . PHE A 1 193 ? 7.625 1.070 13.802 1.00 86.69 193 PHE A C 1
ATOM 1529 O O . PHE A 1 193 ? 7.876 2.112 14.404 1.00 86.69 193 PHE A O 1
ATOM 1536 N N . SER A 1 194 ? 8.553 0.142 13.596 1.00 85.94 194 SER A N 1
ATOM 1537 C CA . SER A 1 194 ? 9.954 0.371 13.945 1.00 85.94 194 SER A CA 1
ATOM 1538 C C . SER A 1 194 ? 10.887 -0.400 13.033 1.00 85.94 194 SER A C 1
ATOM 1540 O O . SER A 1 194 ? 10.545 -1.458 12.493 1.00 85.94 194 SER A O 1
ATOM 1542 N N . VAL A 1 195 ? 12.085 0.147 12.862 1.00 82.81 195 VAL A N 1
ATOM 1543 C CA . VAL A 1 195 ? 13.123 -0.450 12.037 1.00 82.81 195 VAL A CA 1
ATOM 1544 C C . VAL A 1 195 ? 14.339 -0.676 12.923 1.00 82.81 195 VAL A C 1
ATOM 1546 O O . VAL A 1 195 ? 15.115 0.232 13.208 1.00 82.81 195 VAL A O 1
ATOM 1549 N N . GLU A 1 196 ? 14.512 -1.902 13.415 1.00 81.88 196 GLU A N 1
ATOM 1550 C CA . GLU A 1 196 ? 15.626 -2.190 14.314 1.00 81.88 196 GLU A CA 1
ATOM 1551 C C . GLU A 1 196 ? 16.947 -2.230 13.534 1.00 81.88 196 GLU A C 1
ATOM 1553 O O . GLU A 1 196 ? 17.274 -3.209 12.864 1.00 81.88 196 GLU A O 1
ATOM 1558 N N . SER A 1 197 ? 17.764 -1.188 13.686 1.00 67.06 197 SER A N 1
ATOM 1559 C CA . SER A 1 197 ? 19.121 -1.107 13.122 1.00 67.06 197 SER A CA 1
ATOM 1560 C C . SER A 1 197 ? 20.192 -1.853 13.927 1.00 67.06 197 SER A C 1
ATOM 1562 O O . SER A 1 197 ? 21.395 -1.665 13.709 1.00 67.06 197 SER A O 1
ATOM 1564 N N . LYS A 1 198 ? 19.805 -2.679 14.910 1.00 56.56 198 LYS A N 1
ATOM 1565 C CA . LYS A 1 198 ? 20.773 -3.306 15.821 1.00 56.56 198 LYS A CA 1
ATOM 1566 C C . LYS A 1 198 ? 21.702 -4.234 15.050 1.00 56.56 198 LYS A C 1
ATOM 1568 O O . LYS A 1 198 ? 21.232 -5.198 14.476 1.00 56.56 198 LYS A O 1
ATOM 1573 N N . LYS A 1 199 ? 23.005 -3.907 15.132 1.00 56.88 199 LYS A N 1
ATOM 1574 C CA . LYS A 1 199 ? 24.200 -4.644 14.676 1.00 56.88 199 LYS A CA 1
ATOM 1575 C C . LYS A 1 199 ? 23.968 -5.441 13.399 1.00 56.88 199 LYS A C 1
ATOM 1577 O O . LYS A 1 199 ? 23.344 -6.478 13.464 1.00 56.88 199 LYS A O 1
ATOM 1582 N N . TRP A 1 200 ? 24.589 -4.995 12.304 1.00 58.69 200 TRP A N 1
ATOM 1583 C CA . TRP A 1 200 ? 24.775 -5.723 11.045 1.00 58.69 200 TRP A CA 1
ATOM 1584 C C . TRP A 1 200 ? 25.097 -7.212 11.275 1.00 58.69 200 TRP A C 1
ATOM 1586 O O . TRP A 1 200 ? 26.262 -7.618 11.286 1.00 58.69 200 TRP A O 1
ATOM 1596 N N . ASP A 1 201 ? 24.059 -8.013 11.489 1.00 64.44 201 ASP A N 1
ATOM 1597 C CA . ASP A 1 201 ? 24.116 -9.456 11.567 1.00 64.44 201 ASP A CA 1
ATOM 1598 C C . ASP A 1 201 ? 23.974 -9.889 10.119 1.00 64.44 201 ASP A C 1
ATOM 1600 O O . ASP A 1 201 ? 22.894 -9.930 9.532 1.00 64.44 201 ASP A O 1
ATOM 1604 N N . TRP A 1 202 ? 25.134 -10.073 9.497 1.00 69.94 202 TRP A N 1
ATOM 1605 C CA . TRP A 1 202 ? 25.233 -10.531 8.126 1.00 69.94 202 TRP A CA 1
ATOM 1606 C C . TRP A 1 202 ? 24.669 -11.946 8.070 1.00 69.94 202 TRP A C 1
ATOM 1608 O O . TRP A 1 202 ? 25.346 -12.908 8.441 1.00 69.94 202 TRP A O 1
ATOM 1618 N N . ALA A 1 203 ? 23.427 -12.066 7.619 1.00 66.81 203 ALA A N 1
ATOM 1619 C CA . ALA A 1 203 ? 22.826 -13.345 7.316 1.00 66.81 203 ALA A CA 1
ATOM 1620 C C . ALA A 1 203 ? 23.155 -13.689 5.861 1.00 66.81 203 ALA A C 1
ATOM 1622 O O . ALA A 1 203 ? 22.982 -12.871 4.953 1.00 66.81 203 ALA A O 1
ATOM 1623 N N . SER A 1 204 ? 23.652 -14.906 5.644 1.00 72.00 204 SER A N 1
ATOM 1624 C CA . SER A 1 204 ? 23.599 -15.515 4.320 1.00 72.00 204 SER A CA 1
ATOM 1625 C C . SER A 1 204 ? 22.135 -15.816 4.026 1.00 72.00 204 SER A C 1
ATOM 1627 O O . SER A 1 204 ? 21.524 -16.634 4.714 1.00 72.00 204 SER A O 1
ATOM 1629 N N . VAL A 1 205 ? 21.571 -15.113 3.053 1.00 71.00 205 VAL A N 1
ATOM 1630 C CA . VAL A 1 205 ? 20.196 -15.290 2.597 1.00 71.00 205 VAL A CA 1
ATOM 1631 C C . VAL A 1 205 ? 20.210 -15.784 1.164 1.00 71.00 205 VAL A C 1
ATOM 1633 O O . VAL A 1 205 ? 20.932 -15.271 0.311 1.00 71.00 205 VAL A O 1
ATOM 1636 N N . ASP A 1 206 ? 19.409 -16.808 0.916 1.00 73.69 206 ASP A N 1
ATOM 1637 C CA . ASP A 1 206 ? 19.208 -17.364 -0.409 1.00 73.69 206 ASP A CA 1
ATOM 1638 C C . ASP A 1 206 ? 18.180 -16.505 -1.144 1.00 73.69 206 ASP A C 1
ATOM 1640 O O . ASP A 1 206 ? 16.974 -16.591 -0.905 1.00 73.69 206 ASP A O 1
ATOM 1644 N N . LEU A 1 207 ? 18.662 -15.651 -2.041 1.00 71.31 207 LEU A N 1
ATOM 1645 C CA . LEU A 1 207 ? 17.806 -14.868 -2.916 1.00 71.31 207 LEU A CA 1
ATOM 1646 C C . LEU A 1 207 ? 17.380 -15.753 -4.079 1.00 71.31 207 LEU A C 1
ATOM 1648 O O . LEU A 1 207 ? 18.202 -16.198 -4.877 1.00 71.31 207 LEU A O 1
ATOM 1652 N N . VAL A 1 208 ? 16.082 -16.031 -4.158 1.00 67.38 208 VAL A N 1
ATOM 1653 C CA . VAL A 1 208 ? 15.501 -16.817 -5.246 1.00 67.38 208 VAL A CA 1
ATOM 1654 C C . VAL A 1 208 ? 14.906 -15.862 -6.262 1.00 67.38 208 VAL A C 1
ATOM 1656 O O . VAL A 1 208 ? 13.907 -15.193 -5.989 1.00 67.38 208 VAL A O 1
ATOM 1659 N N . ASN A 1 209 ? 15.477 -15.837 -7.462 1.00 65.62 209 ASN A N 1
ATOM 1660 C CA . ASN A 1 209 ? 14.806 -15.231 -8.598 1.00 65.62 209 ASN A CA 1
ATOM 1661 C C . ASN A 1 209 ? 13.614 -16.128 -8.968 1.00 65.62 209 ASN A C 1
ATOM 1663 O O . ASN A 1 209 ? 13.767 -17.179 -9.588 1.00 65.62 209 ASN A O 1
ATOM 1667 N N . ARG A 1 210 ? 12.409 -15.730 -8.552 1.00 63.38 210 ARG A N 1
ATOM 1668 C CA . ARG A 1 210 ? 11.163 -16.485 -8.766 1.00 63.38 210 ARG A CA 1
ATOM 1669 C C . ARG A 1 210 ? 10.824 -16.679 -10.262 1.00 63.38 210 ARG A C 1
ATOM 1671 O O . ARG A 1 210 ? 10.102 -17.617 -10.592 1.00 63.38 210 ARG A O 1
ATOM 1678 N N . ALA A 1 211 ? 11.380 -15.875 -11.177 1.00 61.50 211 ALA A N 1
ATOM 1679 C CA . ALA A 1 211 ? 11.127 -15.990 -12.616 1.00 61.50 211 ALA A CA 1
ATOM 1680 C C . ALA A 1 211 ? 11.910 -17.131 -13.292 1.00 61.50 211 ALA A C 1
ATOM 1682 O O . ALA A 1 211 ? 11.397 -17.752 -14.224 1.00 61.50 211 ALA A O 1
ATOM 1683 N N . ASN A 1 212 ? 13.141 -17.412 -12.853 1.00 74.25 212 ASN A N 1
ATOM 1684 C CA . ASN A 1 212 ? 13.983 -18.478 -13.421 1.00 74.25 212 ASN A CA 1
ATOM 1685 C C . ASN A 1 212 ? 14.364 -19.579 -12.412 1.00 74.25 212 ASN A C 1
ATOM 1687 O O . ASN A 1 212 ? 15.000 -20.561 -12.794 1.00 74.25 212 ASN A O 1
ATOM 1691 N N . GLY A 1 213 ? 13.971 -19.429 -11.146 1.00 71.81 213 GLY A N 1
ATOM 1692 C CA . GLY A 1 213 ? 14.269 -20.349 -10.050 1.00 71.81 213 GLY A CA 1
ATOM 1693 C C . GLY A 1 213 ? 15.732 -20.350 -9.602 1.00 71.81 213 GLY A C 1
ATOM 1694 O O . GLY A 1 213 ? 16.115 -21.222 -8.826 1.00 71.81 213 GLY A O 1
ATOM 1695 N N . VAL A 1 214 ? 16.567 -19.428 -10.095 1.00 75.50 214 VAL A N 1
ATOM 1696 C CA . VAL A 1 214 ? 17.978 -19.349 -9.705 1.00 75.50 214 VAL A CA 1
ATOM 1697 C C . VAL A 1 214 ? 18.068 -18.776 -8.299 1.00 75.50 214 VAL A C 1
ATOM 1699 O O . VAL A 1 214 ? 17.684 -17.633 -8.055 1.00 75.50 214 VAL A O 1
ATOM 1702 N N . THR A 1 215 ? 18.610 -19.582 -7.395 1.00 75.12 215 THR A N 1
ATOM 1703 C CA . THR A 1 215 ? 18.967 -19.169 -6.042 1.00 75.12 215 THR A CA 1
ATOM 1704 C C . THR A 1 215 ? 20.414 -18.704 -6.007 1.00 75.12 215 THR A C 1
ATOM 1706 O O . THR A 1 215 ? 21.293 -19.375 -6.554 1.00 75.12 215 THR A O 1
ATOM 1709 N N . PHE A 1 216 ? 20.681 -17.589 -5.341 1.00 73.75 216 PHE A N 1
ATOM 1710 C CA . PHE A 1 216 ? 22.034 -17.139 -5.054 1.00 73.75 216 PHE A CA 1
ATOM 1711 C C . PHE A 1 216 ? 22.159 -16.721 -3.594 1.00 73.75 216 PHE A C 1
ATOM 1713 O O . PHE A 1 216 ? 21.302 -16.030 -3.051 1.00 73.75 216 PHE A O 1
ATOM 1720 N N . GLU A 1 217 ? 23.251 -17.146 -2.968 1.00 75.75 217 GLU A N 1
ATOM 1721 C CA . GLU A 1 217 ? 23.568 -16.765 -1.600 1.00 75.75 217 GLU A CA 1
ATOM 1722 C C . GLU A 1 217 ? 24.067 -15.314 -1.599 1.00 75.75 217 GLU A C 1
ATOM 1724 O O . GLU A 1 217 ? 25.107 -14.989 -2.183 1.00 75.75 217 GLU A O 1
ATOM 1729 N N . ALA A 1 218 ? 23.326 -14.429 -0.944 1.00 71.12 218 ALA A N 1
ATOM 1730 C CA . ALA A 1 218 ? 23.724 -13.056 -0.695 1.00 71.12 218 ALA A CA 1
ATOM 1731 C C . ALA A 1 218 ? 23.987 -12.866 0.796 1.00 71.12 218 ALA A C 1
ATOM 1733 O O . ALA A 1 218 ? 23.230 -13.327 1.643 1.00 71.12 218 ALA A O 1
ATOM 1734 N N . LYS A 1 219 ? 25.052 -12.140 1.137 1.00 68.31 219 LYS A N 1
ATOM 1735 C CA . LYS A 1 219 ? 25.233 -11.653 2.506 1.00 68.31 219 LYS A CA 1
ATOM 1736 C C . LYS A 1 219 ? 24.522 -10.323 2.621 1.00 68.31 219 LYS A C 1
ATOM 1738 O O . LYS A 1 219 ? 25.031 -9.311 2.141 1.00 68.31 219 LYS A O 1
ATOM 1743 N N . MET A 1 220 ? 23.351 -10.342 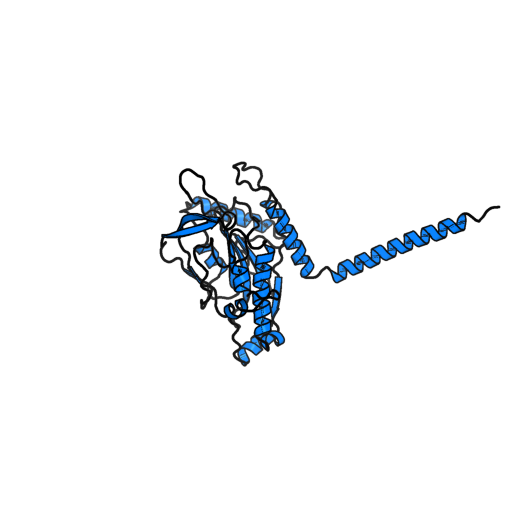3.237 1.00 67.81 220 MET A N 1
ATOM 1744 C CA . MET A 1 220 ? 22.569 -9.137 3.470 1.00 67.81 220 MET A CA 1
ATOM 1745 C C . MET A 1 220 ? 22.571 -8.820 4.957 1.00 67.81 220 MET A C 1
ATOM 1747 O O . MET A 1 220 ? 22.565 -9.711 5.806 1.00 67.81 220 MET A O 1
ATOM 1751 N N . SER A 1 221 ? 22.581 -7.530 5.272 1.00 66.94 221 SER A N 1
ATOM 1752 C CA . SER A 1 221 ? 22.171 -7.102 6.600 1.00 66.94 221 SER A CA 1
ATOM 1753 C C . SER A 1 221 ? 20.670 -7.271 6.684 1.00 66.94 221 SER A C 1
ATOM 1755 O O . SER A 1 221 ? 19.944 -6.622 5.927 1.00 66.94 221 SER A O 1
ATOM 1757 N N . SER A 1 222 ? 20.199 -8.138 7.572 1.00 66.31 222 SER A N 1
ATOM 1758 C CA . SER A 1 222 ? 18.776 -8.183 7.875 1.00 66.31 222 SER A CA 1
ATOM 1759 C C . SER A 1 222 ? 18.406 -6.915 8.630 1.00 66.31 222 SER A C 1
ATOM 1761 O O . SER A 1 222 ? 18.923 -6.666 9.719 1.00 66.31 222 SER A O 1
ATOM 1763 N N . ILE A 1 223 ? 17.521 -6.116 8.049 1.00 73.19 223 ILE A N 1
ATOM 1764 C CA . ILE A 1 223 ? 16.832 -5.054 8.770 1.00 73.19 223 ILE A CA 1
ATOM 1765 C C . ILE A 1 223 ? 15.535 -5.675 9.281 1.00 73.19 223 ILE A C 1
ATOM 1767 O O . ILE A 1 223 ? 14.713 -6.132 8.485 1.00 73.19 223 ILE A O 1
ATOM 1771 N N . ASN A 1 224 ? 15.359 -5.724 10.600 1.00 81.31 224 ASN A N 1
ATOM 1772 C CA . ASN A 1 224 ? 14.104 -6.192 11.173 1.00 81.31 224 ASN A CA 1
ATOM 1773 C C . ASN A 1 224 ? 13.106 -5.041 11.154 1.00 81.31 224 ASN A C 1
ATOM 1775 O O . ASN A 1 224 ? 13.281 -4.036 11.841 1.00 81.31 224 ASN A O 1
ATOM 1779 N N . VAL A 1 225 ? 12.062 -5.205 10.351 1.00 84.62 225 VAL A N 1
ATOM 1780 C CA . VAL A 1 225 ? 10.972 -4.241 10.233 1.00 84.62 225 VAL A CA 1
ATOM 1781 C C . VAL A 1 225 ? 9.800 -4.784 11.026 1.00 84.62 225 VAL A C 1
ATOM 1783 O O . VAL A 1 225 ? 9.291 -5.872 10.739 1.00 84.62 225 VAL A O 1
ATOM 1786 N N . SER A 1 226 ? 9.397 -4.032 12.037 1.00 88.50 226 SER A N 1
ATOM 1787 C CA . SER A 1 226 ? 8.207 -4.293 12.828 1.00 88.50 226 SER A CA 1
ATOM 1788 C C . SER A 1 226 ? 7.086 -3.407 12.308 1.00 88.50 226 SER A C 1
ATOM 1790 O O . SER A 1 226 ? 7.254 -2.193 12.227 1.00 88.50 226 SER A O 1
ATOM 1792 N N . LEU A 1 227 ? 5.963 -4.014 11.938 1.00 90.62 227 LEU A N 1
ATOM 1793 C CA . LEU A 1 227 ? 4.749 -3.321 11.527 1.00 90.62 227 LEU A CA 1
ATOM 1794 C C . LEU A 1 227 ? 3.707 -3.443 12.644 1.00 90.62 227 LEU A C 1
ATOM 1796 O O . LEU A 1 227 ? 3.647 -4.498 13.288 1.00 90.62 227 LEU A O 1
ATOM 1800 N N . PRO A 1 228 ? 2.887 -2.403 12.873 1.00 90.06 228 PRO A N 1
ATOM 1801 C CA . PRO A 1 228 ? 1.894 -2.445 13.932 1.00 90.06 228 PRO A CA 1
ATOM 1802 C C . PRO A 1 228 ? 0.878 -3.563 13.663 1.00 90.06 228 PRO A C 1
ATOM 1804 O O . PRO A 1 228 ? 0.335 -3.698 12.564 1.00 90.06 228 PRO A O 1
ATOM 1807 N N . GLU A 1 229 ? 0.625 -4.392 14.670 1.00 94.44 229 GLU A N 1
ATOM 1808 C CA . GLU A 1 229 ? -0.374 -5.462 14.614 1.00 94.44 229 GLU A CA 1
ATOM 1809 C C . GLU A 1 229 ? -1.790 -4.875 14.649 1.00 94.44 229 GLU A C 1
ATOM 1811 O O . GLU A 1 229 ? -2.730 -5.409 14.055 1.00 94.44 229 GLU A O 1
ATOM 1816 N N . ARG A 1 230 ? -1.949 -3.762 15.367 1.00 94.06 230 ARG A N 1
ATOM 1817 C CA . ARG A 1 230 ? -3.235 -3.147 15.681 1.00 94.06 230 ARG A CA 1
ATOM 1818 C C . ARG A 1 230 ? -3.261 -1.712 15.197 1.00 94.06 230 ARG A C 1
ATOM 1820 O O . ARG A 1 230 ? -2.263 -1.008 15.270 1.00 94.06 230 ARG A O 1
ATOM 1827 N N . PHE A 1 231 ? -4.432 -1.280 14.754 1.00 93.94 231 PHE A N 1
ATOM 1828 C CA . PHE A 1 231 ? -4.693 0.122 14.482 1.00 93.94 231 PHE A CA 1
ATOM 1829 C C . PHE A 1 231 ? -5.012 0.852 15.793 1.00 93.94 231 PHE A C 1
ATOM 1831 O O . PHE A 1 231 ? -5.983 0.519 16.481 1.00 93.94 231 PHE A O 1
ATOM 1838 N N . ASN A 1 232 ? -4.210 1.854 16.134 1.00 95.06 232 ASN A N 1
ATOM 1839 C CA . ASN A 1 232 ? -4.448 2.747 17.256 1.00 95.06 232 ASN A CA 1
ATOM 1840 C C . ASN A 1 232 ? -5.453 3.841 16.859 1.00 95.06 232 ASN A C 1
ATOM 1842 O O . ASN A 1 232 ? -5.142 4.737 16.082 1.00 95.06 232 ASN A O 1
ATOM 1846 N N . ILE A 1 233 ? -6.666 3.788 17.411 1.00 94.88 233 ILE A N 1
ATOM 1847 C CA . ILE A 1 233 ? -7.760 4.714 17.070 1.00 94.88 233 ILE A CA 1
ATOM 1848 C C . ILE A 1 233 ? -7.494 6.178 17.457 1.00 94.88 233 ILE A C 1
ATOM 1850 O O . ILE A 1 233 ? -8.175 7.087 16.968 1.00 94.88 233 ILE A O 1
ATOM 1854 N N . ASP A 1 234 ? -6.552 6.392 18.375 1.00 93.00 234 ASP A N 1
ATOM 1855 C CA . ASP A 1 234 ? -6.173 7.712 18.875 1.00 93.00 234 ASP A CA 1
ATOM 1856 C C . ASP A 1 234 ? -4.998 8.317 18.100 1.00 93.00 234 ASP A C 1
ATOM 1858 O O . ASP A 1 234 ? -4.703 9.503 18.252 1.00 93.00 234 ASP A O 1
ATOM 1862 N N . GLU A 1 235 ? -4.367 7.524 17.238 1.00 91.19 235 GLU A N 1
ATOM 1863 C CA . GLU A 1 235 ? -3.422 8.011 16.245 1.00 91.19 235 GLU A CA 1
ATOM 1864 C C . GLU A 1 235 ? -4.168 8.486 14.985 1.00 91.19 235 GLU A C 1
ATOM 1866 O O . GLU A 1 235 ? -5.401 8.432 14.868 1.00 91.19 235 GLU A O 1
ATOM 1871 N N . GLY A 1 236 ? -3.421 9.058 14.051 1.00 91.25 236 GLY A N 1
ATOM 1872 C CA . GLY A 1 236 ? -3.937 9.495 12.765 1.00 91.25 236 GLY A CA 1
ATOM 1873 C C . GLY A 1 236 ? -4.217 8.330 11.817 1.00 91.25 236 GLY A C 1
ATOM 1874 O O . GLY A 1 236 ? -4.552 7.210 12.204 1.00 91.25 236 GLY A O 1
ATOM 1875 N N . ASP A 1 237 ? -4.138 8.637 10.536 1.00 95.44 237 ASP A N 1
ATOM 1876 C CA . ASP A 1 237 ? -4.565 7.759 9.457 1.00 95.44 237 ASP A CA 1
ATOM 1877 C C . ASP A 1 237 ? -3.560 6.632 9.225 1.00 95.44 237 ASP A C 1
ATOM 1879 O O . ASP A 1 237 ? -2.349 6.831 9.328 1.00 95.44 237 ASP A O 1
ATOM 1883 N N . LEU A 1 238 ? -4.051 5.450 8.851 1.00 96.00 238 LEU A N 1
ATOM 1884 C CA . LEU A 1 238 ? -3.184 4.350 8.436 1.00 96.00 238 LEU A CA 1
ATOM 1885 C C . LEU A 1 238 ? -2.708 4.614 7.004 1.00 96.00 238 LEU A C 1
ATOM 1887 O O . LEU A 1 238 ? -3.495 4.599 6.056 1.00 96.00 238 LEU A O 1
ATOM 1891 N N . MET A 1 239 ? -1.413 4.860 6.863 1.00 95.75 239 MET A N 1
ATOM 1892 C CA . MET A 1 239 ? -0.736 5.100 5.597 1.00 95.75 239 MET A CA 1
ATOM 1893 C C . MET A 1 239 ? -0.209 3.777 5.053 1.00 95.75 239 MET A C 1
ATOM 1895 O O . MET A 1 239 ? 0.570 3.093 5.719 1.00 95.75 239 MET A O 1
ATOM 1899 N N . ILE A 1 240 ? -0.602 3.431 3.832 1.00 96.06 240 ILE A N 1
ATOM 1900 C CA . ILE A 1 240 ? -0.081 2.279 3.097 1.00 96.06 240 ILE A CA 1
ATOM 1901 C C . ILE A 1 240 ? 0.853 2.814 2.021 1.00 96.06 240 ILE A C 1
ATOM 1903 O O . ILE A 1 240 ? 0.510 3.742 1.282 1.00 96.06 240 ILE A O 1
ATOM 1907 N N . ASN A 1 241 ? 2.041 2.226 1.941 1.00 93.50 241 ASN A N 1
ATOM 1908 C CA . ASN A 1 241 ? 3.120 2.743 1.124 1.00 93.50 241 ASN A CA 1
ATOM 1909 C C . ASN A 1 241 ? 3.750 1.648 0.270 1.00 93.50 241 ASN A C 1
ATOM 1911 O O . ASN A 1 241 ? 4.063 0.559 0.760 1.00 93.50 241 ASN A O 1
ATOM 1915 N N . TYR A 1 242 ? 3.988 1.981 -0.997 1.00 92.75 242 TYR A N 1
ATOM 1916 C CA . TYR A 1 242 ? 4.831 1.201 -1.891 1.00 92.75 242 TYR A CA 1
ATOM 1917 C C . TYR A 1 242 ? 6.260 1.734 -1.816 1.00 92.75 242 TYR A C 1
ATOM 1919 O O . TYR A 1 242 ? 6.524 2.890 -2.153 1.00 92.75 242 TYR A O 1
ATOM 1927 N N . GLY A 1 243 ? 7.176 0.897 -1.351 1.00 88.81 243 GLY A N 1
ATOM 1928 C CA . GLY A 1 243 ? 8.588 1.210 -1.229 1.00 88.81 243 GLY A CA 1
ATOM 1929 C C . GLY A 1 243 ? 9.424 0.460 -2.254 1.00 88.81 243 GLY A C 1
ATOM 1930 O O . GLY A 1 243 ? 9.074 -0.640 -2.677 1.00 88.81 243 GLY A O 1
ATOM 1931 N N . VAL A 1 244 ? 10.559 1.042 -2.631 1.00 85.94 244 VAL A N 1
ATOM 1932 C CA . VAL A 1 244 ? 11.596 0.368 -3.415 1.00 85.94 244 VAL A CA 1
ATOM 1933 C C . VAL A 1 244 ? 12.957 0.715 -2.849 1.00 85.94 244 VAL A C 1
ATOM 1935 O O . VAL A 1 244 ? 13.268 1.890 -2.647 1.00 85.94 244 VAL A O 1
ATOM 1938 N N . VAL A 1 245 ? 13.792 -0.301 -2.644 1.00 78.06 245 VAL A N 1
ATOM 1939 C CA . VAL A 1 245 ? 15.224 -0.102 -2.406 1.00 78.06 245 VAL A CA 1
ATOM 1940 C C . VAL A 1 245 ? 15.963 -0.353 -3.713 1.00 78.06 245 VAL A C 1
ATOM 1942 O O . VAL A 1 245 ? 15.810 -1.403 -4.339 1.00 78.06 245 VAL A O 1
ATOM 1945 N N . ALA A 1 246 ? 16.771 0.625 -4.113 1.00 69.62 246 ALA A N 1
ATOM 1946 C CA . ALA A 1 246 ? 17.711 0.520 -5.218 1.00 69.62 246 ALA A CA 1
ATOM 1947 C C . ALA A 1 246 ? 19.146 0.569 -4.674 1.00 69.62 246 ALA A C 1
ATOM 1949 O O . ALA A 1 246 ? 19.421 1.227 -3.672 1.00 69.62 246 ALA A O 1
ATOM 1950 N N . GLY A 1 247 ? 20.081 -0.104 -5.347 1.00 58.28 247 GLY A N 1
ATOM 1951 C CA . GLY A 1 247 ? 21.510 0.049 -5.049 1.00 58.28 247 GLY A CA 1
ATOM 1952 C C . GLY A 1 247 ? 22.138 -0.994 -4.131 1.00 58.28 247 GLY A C 1
ATOM 1953 O O . GLY A 1 247 ? 23.278 -0.803 -3.708 1.00 58.28 247 GLY A O 1
ATOM 1954 N N . ILE A 1 248 ? 21.488 -2.137 -3.889 1.00 56.41 248 ILE A N 1
ATOM 1955 C CA . ILE A 1 248 ? 22.205 -3.293 -3.339 1.00 56.41 248 ILE A CA 1
ATOM 1956 C C . ILE A 1 248 ? 23.067 -3.870 -4.459 1.00 56.41 248 ILE A C 1
ATOM 1958 O O . ILE A 1 248 ? 22.638 -4.731 -5.218 1.00 56.41 248 ILE A O 1
ATOM 1962 N N . GLN A 1 249 ? 24.281 -3.345 -4.610 1.00 54.09 249 GLN A N 1
ATOM 1963 C CA . GLN A 1 249 ? 25.251 -3.887 -5.550 1.00 54.09 249 GLN A CA 1
ATOM 1964 C C . GLN A 1 249 ? 25.782 -5.204 -4.975 1.00 54.09 249 GLN A C 1
ATOM 1966 O O . GLN A 1 249 ? 26.778 -5.234 -4.249 1.00 54.09 249 GLN A O 1
ATOM 1971 N N . LEU A 1 250 ? 25.079 -6.300 -5.256 1.00 53.16 250 LEU A N 1
ATOM 1972 C CA . LEU A 1 250 ? 25.507 -7.632 -4.852 1.00 53.16 250 LEU A CA 1
ATOM 1973 C C . LEU A 1 250 ? 26.688 -8.039 -5.733 1.00 53.16 250 LEU A C 1
ATOM 1975 O O . LEU A 1 250 ? 26.542 -8.447 -6.885 1.00 53.16 250 LEU A O 1
ATOM 1979 N N . VAL A 1 251 ? 27.895 -7.899 -5.188 1.00 48.41 251 VAL A N 1
ATOM 1980 C CA . VAL A 1 251 ? 29.112 -8.396 -5.832 1.00 48.41 251 VAL A CA 1
ATOM 1981 C C . VAL A 1 251 ? 29.115 -9.922 -5.726 1.00 48.41 251 VAL A C 1
ATOM 1983 O O . VAL A 1 251 ? 29.605 -10.489 -4.752 1.00 48.41 251 VAL A O 1
ATOM 1986 N N . VAL A 1 252 ? 28.547 -10.593 -6.728 1.00 47.25 252 VAL A N 1
ATOM 1987 C CA . VAL A 1 252 ? 28.577 -12.056 -6.860 1.00 47.25 252 VAL A CA 1
ATOM 1988 C C . VAL A 1 252 ? 29.651 -12.433 -7.886 1.00 47.25 252 VAL A C 1
ATOM 1990 O O . VAL A 1 252 ? 29.384 -12.533 -9.082 1.00 47.25 252 VAL A O 1
ATOM 1993 N N . GLY A 1 253 ? 30.891 -12.629 -7.427 1.00 62.19 253 GLY A N 1
ATOM 1994 C CA . GLY A 1 253 ? 32.016 -13.034 -8.287 1.00 62.19 253 GLY A CA 1
ATOM 1995 C C . GLY A 1 253 ? 32.436 -11.975 -9.324 1.00 62.19 253 GLY A C 1
ATOM 1996 O O . GLY A 1 253 ? 32.407 -10.782 -9.041 1.00 62.19 253 GLY A O 1
ATOM 1997 N N . GLU A 1 254 ? 32.864 -12.407 -10.521 1.00 51.53 254 GLU A N 1
ATOM 1998 C CA . GLU A 1 254 ? 33.218 -11.517 -11.653 1.00 51.53 254 GLU A CA 1
ATOM 1999 C C . GLU A 1 254 ? 31.991 -10.997 -12.427 1.00 51.53 254 GLU A C 1
ATOM 2001 O O . GLU A 1 254 ? 32.085 -10.061 -13.225 1.00 51.53 254 GLU A O 1
ATOM 2006 N N . SER A 1 255 ? 30.818 -11.582 -12.192 1.00 46.31 255 SER A N 1
ATOM 2007 C CA . SER A 1 255 ? 29.550 -11.089 -12.716 1.00 46.31 255 SER A CA 1
ATOM 2008 C C . SER A 1 255 ? 29.121 -9.850 -11.933 1.00 46.31 255 SER A C 1
ATOM 2010 O O . SER A 1 255 ? 28.928 -9.908 -10.722 1.00 46.31 255 SER A O 1
ATOM 2012 N N . LYS A 1 256 ? 28.940 -8.721 -12.631 1.00 45.56 256 LYS A N 1
ATOM 2013 C CA . LYS A 1 256 ? 28.269 -7.528 -12.091 1.00 45.56 256 LYS A CA 1
ATOM 2014 C C . LYS A 1 256 ? 26.813 -7.893 -11.773 1.00 45.56 256 LYS A C 1
ATOM 2016 O O . LYS A 1 256 ? 25.940 -7.763 -12.626 1.00 45.56 256 LYS A O 1
ATOM 2021 N N . GLY A 1 257 ? 26.600 -8.429 -10.576 1.00 45.22 257 GLY A N 1
ATOM 2022 C CA . GLY A 1 257 ? 25.308 -8.845 -10.060 1.00 45.22 257 GLY A CA 1
ATOM 2023 C C . GLY A 1 257 ? 24.423 -7.632 -9.824 1.00 45.22 257 GLY A C 1
ATOM 2024 O O . GLY A 1 257 ? 24.813 -6.691 -9.138 1.00 45.22 257 GLY A O 1
ATOM 2025 N N . PHE A 1 258 ? 23.273 -7.660 -10.490 1.00 47.56 258 PHE A N 1
ATOM 2026 C CA . PHE A 1 258 ? 22.003 -7.106 -10.046 1.00 47.56 258 PHE A CA 1
ATOM 2027 C C . PHE A 1 258 ? 22.071 -5.921 -9.067 1.00 47.56 258 PHE A C 1
ATOM 2029 O O . PHE A 1 258 ? 22.134 -6.093 -7.857 1.00 47.56 258 PHE A O 1
ATOM 2036 N N . GLY A 1 259 ? 21.970 -4.699 -9.603 1.00 49.66 259 GLY A N 1
ATOM 2037 C CA . GLY A 1 259 ? 21.577 -3.506 -8.837 1.00 49.66 259 GLY A CA 1
ATOM 2038 C C . GLY A 1 259 ? 20.062 -3.471 -8.620 1.00 49.66 259 GLY A C 1
ATOM 2039 O O . GLY A 1 259 ? 19.420 -2.479 -8.958 1.00 49.66 259 GLY A O 1
ATOM 2040 N N . GLU A 1 260 ? 19.497 -4.602 -8.197 1.00 65.12 260 GLU A N 1
ATOM 2041 C CA . GLU A 1 260 ? 18.094 -4.947 -8.399 1.00 65.12 260 GLU A CA 1
ATOM 2042 C C . GLU A 1 260 ? 17.151 -4.081 -7.578 1.00 65.12 260 GLU A C 1
ATOM 2044 O O . GLU A 1 260 ? 17.259 -3.952 -6.366 1.00 65.12 260 GLU A O 1
ATOM 2049 N N . TYR A 1 261 ? 16.217 -3.486 -8.303 1.00 76.06 261 TYR A N 1
ATOM 2050 C CA . TYR A 1 261 ? 14.989 -2.890 -7.820 1.00 76.06 261 TYR A CA 1
ATOM 2051 C C . TYR A 1 261 ? 14.249 -3.904 -6.931 1.00 76.06 261 TYR A C 1
ATOM 2053 O O . TYR A 1 261 ? 13.704 -4.877 -7.453 1.00 76.06 261 TYR A O 1
ATOM 2061 N N . VAL A 1 262 ? 14.246 -3.700 -5.608 1.00 83.12 262 VAL A N 1
ATOM 2062 C CA . VAL A 1 262 ? 13.510 -4.556 -4.662 1.00 83.12 262 VAL A CA 1
ATOM 2063 C C . VAL A 1 262 ? 12.303 -3.787 -4.127 1.00 83.12 262 VAL A C 1
ATOM 2065 O O . VAL A 1 262 ? 12.474 -2.917 -3.266 1.00 83.12 262 VAL A O 1
ATOM 2068 N N . PRO A 1 263 ? 11.091 -4.071 -4.626 1.00 87.88 263 PRO A N 1
ATOM 2069 C CA . PRO A 1 263 ? 9.874 -3.465 -4.129 1.00 87.88 263 PRO A CA 1
ATOM 2070 C C . PRO A 1 263 ? 9.386 -4.147 -2.855 1.00 87.88 263 PRO A C 1
ATOM 2072 O O . PRO A 1 263 ? 9.627 -5.333 -2.628 1.00 87.88 263 PRO A O 1
ATOM 2075 N N . TYR A 1 264 ? 8.683 -3.383 -2.032 1.00 89.44 264 TYR A N 1
ATOM 2076 C CA . TYR A 1 264 ? 8.070 -3.840 -0.794 1.00 89.44 264 TYR A CA 1
ATOM 2077 C C . TYR A 1 264 ? 6.853 -2.971 -0.463 1.00 89.44 264 TYR A C 1
ATOM 2079 O O . TYR A 1 264 ? 6.715 -1.844 -0.937 1.00 89.44 264 TYR A O 1
ATOM 2087 N N . LEU A 1 265 ? 5.960 -3.501 0.362 1.00 92.50 265 LEU A N 1
ATOM 2088 C CA . LEU A 1 265 ? 4.772 -2.829 0.866 1.00 92.50 265 LEU A CA 1
ATOM 2089 C C . LEU A 1 265 ? 4.874 -2.739 2.384 1.00 92.50 265 LEU A C 1
ATOM 2091 O O . LEU A 1 265 ? 5.048 -3.754 3.056 1.00 92.50 265 LEU A O 1
ATOM 2095 N N . PHE A 1 266 ? 4.718 -1.545 2.936 1.00 90.94 266 PHE A N 1
ATOM 2096 C CA . PHE A 1 266 ? 4.689 -1.345 4.382 1.00 90.94 266 PHE A CA 1
ATOM 2097 C C . PHE A 1 266 ? 3.611 -0.336 4.763 1.00 90.94 266 PHE A C 1
ATOM 2099 O O . PHE A 1 266 ? 3.070 0.377 3.915 1.00 90.94 266 PHE A O 1
ATOM 2106 N N . TYR A 1 267 ? 3.281 -0.296 6.049 1.00 92.69 267 TYR A N 1
ATOM 2107 C CA . TYR A 1 267 ? 2.255 0.590 6.574 1.00 92.69 267 TYR A CA 1
ATOM 2108 C C . TYR A 1 267 ? 2.617 1.102 7.968 1.00 92.69 267 TYR A C 1
ATOM 2110 O O . TYR A 1 267 ? 3.352 0.447 8.708 1.00 92.69 267 TYR A O 1
ATOM 2118 N N . PHE A 1 268 ? 2.099 2.275 8.314 1.00 92.94 268 PHE A N 1
ATOM 2119 C CA . PHE A 1 268 ? 2.260 2.924 9.619 1.00 92.94 268 PHE A CA 1
ATOM 2120 C C . PHE A 1 268 ? 1.137 3.948 9.821 1.00 92.94 268 PHE A C 1
ATOM 2122 O O . PHE A 1 268 ? 0.417 4.265 8.874 1.00 92.94 268 PHE A O 1
ATOM 2129 N N . GLN A 1 269 ? 0.967 4.470 11.034 1.00 92.50 269 GLN A N 1
ATOM 2130 C CA . GLN A 1 269 ? -0.057 5.478 11.316 1.00 92.50 269 GLN A CA 1
ATOM 2131 C C . GLN A 1 269 ? 0.538 6.884 11.358 1.00 92.50 269 GLN A C 1
ATOM 2133 O O . GLN A 1 269 ? 1.589 7.107 11.960 1.00 92.50 269 GLN A O 1
ATOM 2138 N N . SER A 1 270 ? -0.133 7.855 10.735 1.00 88.62 270 SER A N 1
ATOM 2139 C CA . SER A 1 270 ? 0.262 9.257 10.868 1.00 88.62 270 SER A CA 1
ATOM 2140 C C . SER A 1 270 ? 0.042 9.702 12.318 1.00 88.62 270 SER A C 1
ATOM 2142 O O . SER A 1 270 ? -0.979 9.402 12.919 1.00 88.62 270 SER A O 1
ATOM 2144 N N . GLY A 1 271 ? 1.016 10.361 12.943 1.00 83.94 271 GLY A N 1
ATOM 2145 C CA . GLY A 1 271 ? 0.914 10.754 14.358 1.00 83.94 271 GLY A CA 1
ATOM 2146 C C . GLY A 1 271 ? 1.451 9.739 15.373 1.00 83.94 271 GLY A C 1
ATOM 2147 O O . GLY A 1 271 ? 1.300 9.967 16.574 1.00 83.94 271 GLY A O 1
ATOM 2148 N N . GLN A 1 272 ? 2.125 8.678 14.921 1.00 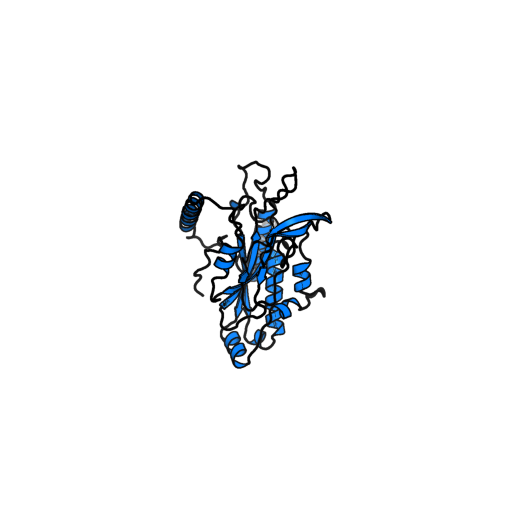85.00 272 GLN A N 1
ATOM 2149 C CA . GLN A 1 272 ? 3.018 7.905 15.787 1.00 85.00 272 GLN A CA 1
ATOM 2150 C C . GLN A 1 272 ? 4.096 8.806 16.406 1.00 85.00 272 GLN A C 1
ATOM 2152 O O . GLN A 1 272 ? 4.470 9.843 15.855 1.00 85.00 272 GLN A O 1
ATOM 2157 N N . LYS A 1 273 ? 4.563 8.428 17.602 1.00 82.50 273 LYS A N 1
ATOM 2158 C CA . LYS A 1 273 ? 5.469 9.255 18.417 1.00 82.50 273 LYS A CA 1
ATOM 2159 C C . LYS A 1 273 ? 6.775 9.595 17.694 1.00 82.50 273 LYS A C 1
ATOM 2161 O O . LYS A 1 273 ? 7.281 10.706 17.849 1.00 82.50 273 LYS A O 1
ATOM 2166 N N . ASP A 1 274 ? 7.303 8.632 16.951 1.00 82.81 274 ASP A N 1
ATOM 2167 C CA . ASP A 1 274 ? 8.464 8.798 16.093 1.00 82.81 274 ASP A CA 1
ATOM 2168 C C . ASP A 1 274 ? 7.987 8.875 14.640 1.00 82.81 274 ASP A C 1
ATOM 2170 O O . ASP A 1 274 ? 7.100 8.130 14.226 1.00 82.81 274 ASP A O 1
ATOM 2174 N N . ASP A 1 275 ? 8.560 9.801 13.870 1.00 81.00 275 ASP A N 1
ATOM 2175 C CA . ASP A 1 275 ? 8.226 9.963 12.458 1.00 81.00 275 ASP A CA 1
ATOM 2176 C C . ASP A 1 275 ? 8.648 8.709 11.678 1.00 81.00 275 ASP A C 1
ATOM 2178 O O . ASP A 1 275 ? 9.835 8.469 11.434 1.00 81.00 275 ASP A O 1
ATOM 2182 N N . SER A 1 276 ? 7.660 7.902 11.291 1.00 79.19 276 SER A N 1
ATOM 2183 C CA . SER A 1 276 ? 7.860 6.649 10.568 1.00 79.19 276 SER A CA 1
ATOM 2184 C C . SER A 1 276 ? 8.587 6.862 9.238 1.00 79.19 276 SER A C 1
ATOM 2186 O O . SER A 1 276 ? 9.368 6.001 8.831 1.00 79.19 276 SER A O 1
ATOM 2188 N N . PHE A 1 277 ? 8.397 8.008 8.572 1.00 74.06 277 PHE A N 1
ATOM 2189 C CA . PHE A 1 277 ? 9.113 8.325 7.335 1.00 74.06 277 PHE A CA 1
ATOM 2190 C C . PHE A 1 277 ? 10.599 8.536 7.598 1.00 74.06 277 PHE A C 1
ATOM 2192 O O . PHE A 1 277 ? 11.441 7.982 6.886 1.00 74.06 277 PHE A O 1
ATOM 2199 N N . LYS A 1 278 ? 10.923 9.267 8.664 1.00 80.06 278 LYS A N 1
ATOM 2200 C CA . LYS A 1 278 ? 12.299 9.458 9.120 1.00 80.06 278 LYS A CA 1
ATOM 2201 C C . LYS A 1 278 ? 12.937 8.147 9.579 1.00 80.06 278 LYS A C 1
ATOM 2203 O O . LYS A 1 278 ? 14.121 7.925 9.331 1.00 80.06 278 LYS A O 1
ATOM 2208 N N . GLU A 1 279 ? 12.171 7.263 10.211 1.00 80.56 279 GLU A N 1
ATOM 2209 C CA . GLU A 1 279 ? 12.640 5.932 10.606 1.00 80.56 279 GLU A CA 1
ATOM 2210 C C . GLU A 1 279 ? 12.944 5.059 9.377 1.00 80.56 279 GLU A C 1
ATOM 2212 O O . GLU A 1 279 ? 13.997 4.420 9.319 1.00 80.56 279 GLU A O 1
ATOM 2217 N N . VAL A 1 280 ? 12.093 5.091 8.344 1.00 73.38 280 VAL A N 1
ATOM 2218 C CA . VAL A 1 280 ? 12.392 4.448 7.055 1.00 73.38 280 VAL A CA 1
ATOM 2219 C C . VAL A 1 280 ? 13.653 5.052 6.446 1.00 73.38 280 VAL A C 1
ATOM 2221 O O . VAL A 1 280 ? 14.574 4.321 6.093 1.00 73.38 280 VAL A O 1
ATOM 2224 N N . GLN A 1 281 ? 13.735 6.378 6.368 1.00 71.06 281 GLN A N 1
ATOM 2225 C CA . GLN A 1 281 ? 14.858 7.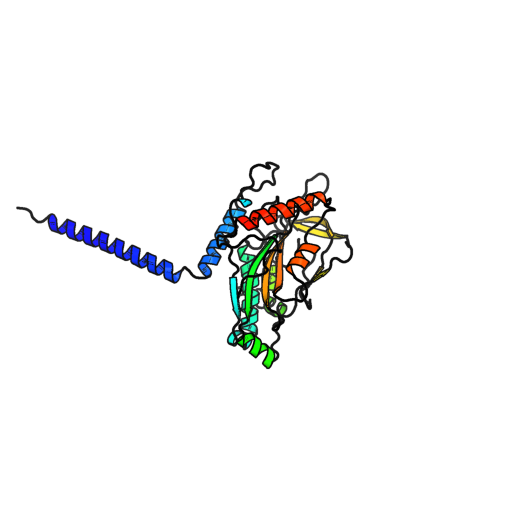082 5.758 1.00 71.06 281 GLN A CA 1
ATOM 2226 C C . GLN A 1 281 ? 16.192 6.737 6.435 1.00 71.06 281 GLN A C 1
ATOM 2228 O O . GLN A 1 281 ? 17.168 6.409 5.762 1.00 71.06 281 GLN A O 1
ATOM 2233 N N . ASN A 1 282 ? 16.242 6.777 7.766 1.00 75.12 282 ASN A N 1
ATOM 2234 C CA . ASN A 1 282 ? 17.481 6.568 8.511 1.00 75.12 282 ASN A CA 1
ATOM 2235 C C . ASN A 1 282 ? 17.973 5.122 8.462 1.00 75.12 282 ASN A C 1
ATOM 2237 O O . ASN A 1 282 ? 19.180 4.893 8.556 1.00 75.12 282 ASN A O 1
ATOM 2241 N N . ASN A 1 283 ? 17.056 4.160 8.350 1.00 73.00 283 ASN A N 1
ATOM 2242 C CA . ASN A 1 283 ? 17.392 2.753 8.524 1.00 73.00 283 ASN A CA 1
ATOM 2243 C C . ASN A 1 283 ? 17.361 1.945 7.216 1.00 73.00 283 ASN A C 1
ATOM 2245 O O . ASN A 1 283 ? 18.115 0.981 7.107 1.00 73.00 283 ASN A O 1
ATOM 2249 N N . PHE A 1 284 ? 16.556 2.326 6.215 1.00 66.06 284 PHE A N 1
ATOM 2250 C CA . PHE A 1 284 ? 16.524 1.657 4.902 1.00 66.06 284 PHE A CA 1
ATOM 2251 C C . PHE A 1 284 ? 17.483 2.260 3.879 1.00 66.06 284 PHE A C 1
ATOM 2253 O O . PHE A 1 284 ? 17.857 1.573 2.924 1.00 66.06 284 PHE A O 1
ATOM 2260 N N . ILE A 1 285 ? 17.911 3.515 4.049 1.00 57.03 285 ILE A N 1
ATOM 2261 C CA . ILE A 1 285 ? 18.934 4.075 3.170 1.00 57.03 285 ILE A CA 1
ATOM 2262 C C . ILE A 1 285 ? 20.273 3.452 3.556 1.00 57.03 285 ILE A C 1
ATOM 2264 O O . ILE A 1 285 ? 20.896 3.803 4.559 1.00 57.03 285 ILE A O 1
ATOM 2268 N N . PHE A 1 286 ? 20.732 2.523 2.717 1.00 54.31 286 PHE A N 1
ATOM 2269 C CA . PHE A 1 286 ? 22.112 2.069 2.716 1.00 54.31 286 PHE A CA 1
ATOM 2270 C C . PHE A 1 286 ? 22.999 3.308 2.538 1.00 54.31 286 PHE A C 1
ATOM 2272 O O . PHE A 1 286 ? 23.095 3.858 1.445 1.00 54.31 286 PHE A O 1
ATOM 2279 N N . SER A 1 287 ? 23.605 3.793 3.623 1.00 40.03 287 SER A N 1
ATOM 2280 C CA . SER A 1 287 ? 24.623 4.842 3.572 1.00 40.03 287 SER A CA 1
ATOM 2281 C C . SER A 1 287 ? 25.989 4.162 3.531 1.00 40.03 287 SER A C 1
ATOM 2283 O O . SER A 1 287 ? 26.535 3.819 4.587 1.00 40.03 287 SER A O 1
ATOM 2285 N N . PRO A 1 288 ? 26.576 3.914 2.344 1.00 41.12 288 PRO A N 1
ATOM 2286 C CA . PRO A 1 288 ? 27.937 3.421 2.261 1.00 41.12 288 PRO A CA 1
ATOM 2287 C C . PRO A 1 288 ? 28.867 4.580 2.603 1.00 41.12 288 PRO A C 1
ATOM 2289 O O . PRO A 1 288 ? 29.348 5.243 1.696 1.00 41.12 288 PRO A O 1
ATOM 2292 N N . SER A 1 289 ? 29.076 4.871 3.893 1.00 38.34 289 SER A N 1
ATOM 2293 C CA . SER A 1 289 ? 30.077 5.835 4.384 1.00 38.34 289 SER A CA 1
ATOM 2294 C C . SER A 1 289 ? 30.290 7.028 3.434 1.00 38.34 289 SER A C 1
ATOM 2296 O O . SER A 1 289 ? 31.404 7.255 2.957 1.00 38.34 289 SER A O 1
ATOM 2298 N N . ALA A 1 290 ? 29.215 7.719 3.048 1.00 37.19 290 ALA A N 1
ATOM 2299 C CA . ALA A 1 290 ? 29.324 8.793 2.072 1.00 37.19 290 ALA A CA 1
ATOM 2300 C C . ALA A 1 290 ? 30.063 9.955 2.740 1.00 37.19 290 ALA A C 1
ATOM 2302 O O . ALA A 1 290 ? 29.669 10.445 3.800 1.00 37.19 290 ALA A O 1
ATOM 2303 N N . SER A 1 291 ? 31.188 10.365 2.157 1.00 41.53 291 SER A N 1
ATOM 2304 C CA . SER A 1 291 ? 31.955 11.495 2.674 1.00 41.53 291 SER A CA 1
ATOM 2305 C C . SER A 1 291 ? 31.074 12.752 2.713 1.00 41.53 291 SER A C 1
ATOM 2307 O O . SER A 1 291 ? 30.326 13.011 1.773 1.00 41.53 291 SER A O 1
ATOM 2309 N N . PHE A 1 292 ? 31.193 13.536 3.789 1.00 39.81 292 PHE A N 1
ATOM 2310 C CA . PHE A 1 292 ? 30.430 14.750 4.141 1.00 39.81 292 PHE A CA 1
ATOM 2311 C C . PHE A 1 292 ? 30.109 15.730 2.984 1.00 39.81 292 PHE A C 1
ATOM 2313 O O . PHE A 1 292 ? 29.146 16.487 3.062 1.00 39.81 292 PHE A O 1
ATOM 2320 N N . TRP A 1 293 ? 30.880 15.705 1.894 1.00 37.12 293 TRP A N 1
ATOM 2321 C CA . TRP A 1 293 ? 30.694 16.549 0.712 1.00 37.12 293 TRP A CA 1
ATOM 2322 C C . TRP A 1 293 ? 29.496 16.172 -0.176 1.00 37.12 293 TRP A C 1
ATOM 2324 O O . TRP A 1 293 ? 28.939 17.059 -0.818 1.00 37.12 293 TRP A O 1
ATOM 2334 N N . GLU A 1 294 ? 29.045 14.913 -0.189 1.00 42.62 294 GLU A N 1
ATOM 2335 C CA . GLU A 1 294 ? 27.874 14.506 -0.993 1.00 42.62 294 GLU A CA 1
ATOM 2336 C C . GLU A 1 294 ? 26.541 14.951 -0.358 1.00 42.62 294 GLU A C 1
ATOM 2338 O O . GLU A 1 294 ? 25.577 15.241 -1.065 1.00 42.62 294 GLU A O 1
ATOM 2343 N N . PHE A 1 295 ? 26.503 15.126 0.968 1.00 39.69 295 PHE A N 1
ATOM 2344 C CA . PHE A 1 295 ? 25.312 15.578 1.702 1.00 39.69 295 PHE A CA 1
ATOM 2345 C C . PHE A 1 295 ? 24.925 17.035 1.373 1.00 39.69 295 PHE A C 1
ATOM 2347 O O . PHE A 1 295 ? 23.756 17.416 1.420 1.00 39.69 295 PHE A O 1
ATOM 2354 N N . LEU A 1 296 ? 25.905 17.858 0.986 1.00 37.28 296 LEU A N 1
ATOM 2355 C CA . LEU A 1 296 ? 25.695 19.247 0.565 1.00 37.28 296 LEU A CA 1
ATOM 2356 C C . LEU A 1 296 ? 25.058 19.361 -0.830 1.00 37.28 296 LEU A C 1
ATOM 2358 O O . LEU A 1 296 ? 24.372 20.345 -1.096 1.00 37.28 296 LEU A O 1
ATOM 2362 N N . GLN A 1 297 ? 25.239 18.366 -1.705 1.00 38.88 297 GLN A N 1
ATOM 2363 C CA . GLN A 1 297 ? 24.604 18.365 -3.028 1.00 38.88 297 GLN A CA 1
ATOM 2364 C C . GLN A 1 297 ? 23.126 17.965 -2.959 1.00 38.88 297 GLN A C 1
ATOM 2366 O O . GLN A 1 297 ? 22.317 18.573 -3.654 1.00 38.88 297 GLN A O 1
ATOM 2371 N N . LEU A 1 298 ? 22.756 17.039 -2.065 1.00 37.78 298 LEU A N 1
ATOM 2372 C CA . LEU A 1 298 ? 21.352 16.679 -1.830 1.00 37.78 298 LEU A CA 1
ATOM 2373 C C . LEU A 1 298 ? 20.538 17.853 -1.270 1.00 37.78 298 LEU A C 1
ATOM 2375 O O . LEU A 1 298 ? 19.442 18.119 -1.751 1.00 37.78 298 LEU A O 1
ATOM 2379 N N . LYS A 1 299 ? 21.096 18.620 -0.321 1.00 40.91 299 LYS A N 1
ATOM 2380 C CA . LYS A 1 299 ? 20.419 19.812 0.219 1.00 40.91 299 LYS A CA 1
ATOM 2381 C C . LYS A 1 299 ? 20.114 20.869 -0.847 1.00 40.91 299 LYS A C 1
ATOM 2383 O O . LYS A 1 299 ? 19.031 21.442 -0.834 1.00 40.91 299 LYS A O 1
ATOM 2388 N N . ASN A 1 300 ? 21.048 21.104 -1.771 1.00 36.94 300 ASN A N 1
ATOM 2389 C CA . ASN A 1 300 ? 20.858 22.076 -2.852 1.00 36.94 300 ASN A CA 1
ATOM 2390 C C . ASN A 1 300 ? 19.863 21.594 -3.920 1.00 36.94 300 ASN A C 1
ATOM 2392 O O . ASN A 1 300 ? 19.272 22.419 -4.611 1.00 36.94 300 ASN A O 1
ATOM 2396 N N . TRP A 1 301 ? 19.691 20.279 -4.071 1.00 37.41 301 TRP A N 1
ATOM 2397 C CA . TRP A 1 301 ? 18.731 19.696 -5.007 1.00 37.41 301 TRP A CA 1
ATOM 2398 C C . TRP A 1 301 ? 17.297 19.744 -4.456 1.00 37.41 301 TRP A C 1
ATOM 2400 O O . TRP A 1 301 ? 16.400 20.183 -5.169 1.00 37.41 301 TRP A O 1
ATOM 2410 N N . ILE A 1 302 ? 17.111 19.469 -3.159 1.00 41.03 302 ILE A N 1
ATOM 2411 C CA . ILE A 1 302 ? 15.824 19.638 -2.452 1.00 41.03 302 ILE A CA 1
ATOM 2412 C C . ILE A 1 302 ? 15.364 21.114 -2.469 1.00 41.03 302 ILE A C 1
ATOM 2414 O O . ILE A 1 302 ? 14.191 21.421 -2.660 1.00 41.03 302 ILE A O 1
ATOM 2418 N N . GLU A 1 303 ? 16.288 22.076 -2.348 1.00 39.72 303 GLU A N 1
ATOM 2419 C CA . GLU A 1 303 ? 15.962 23.509 -2.492 1.00 39.72 303 GLU A CA 1
ATOM 2420 C C . GLU A 1 303 ? 15.581 23.929 -3.926 1.00 39.72 303 GLU A C 1
ATOM 2422 O O . GLU A 1 303 ? 14.971 24.987 -4.114 1.00 39.72 303 GLU A O 1
ATOM 2427 N N . TYR A 1 304 ? 15.943 23.133 -4.939 1.00 34.53 304 TYR A N 1
ATOM 2428 C CA . TYR A 1 304 ? 15.610 23.392 -6.341 1.00 34.53 304 TYR A CA 1
ATOM 2429 C C . TYR A 1 304 ? 14.196 22.900 -6.691 1.00 34.53 304 TYR A C 1
AT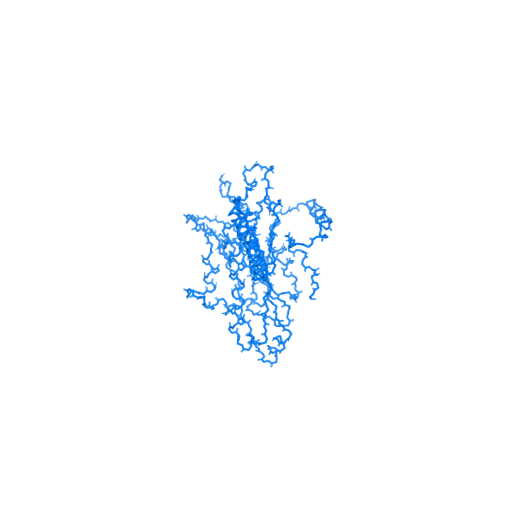OM 2431 O O . TYR A 1 304 ? 13.482 23.615 -7.397 1.00 34.53 304 TYR A O 1
ATOM 2439 N N . GLU A 1 305 ? 13.759 21.758 -6.146 1.00 39.00 305 GLU A N 1
ATOM 2440 C CA . GLU A 1 305 ? 12.376 21.259 -6.288 1.00 39.00 305 GLU A CA 1
ATOM 2441 C C . GLU A 1 305 ? 11.351 22.177 -5.612 1.00 39.00 305 GLU A C 1
ATOM 2443 O O . GLU A 1 305 ? 10.347 22.517 -6.235 1.00 39.00 305 GLU A O 1
ATOM 2448 N N . LYS A 1 306 ? 11.690 22.776 -4.459 1.00 38.88 306 LYS A N 1
ATOM 2449 C CA . LYS A 1 306 ? 10.844 23.788 -3.789 1.00 38.88 306 LYS A CA 1
ATOM 2450 C C . LYS A 1 306 ? 10.457 25.006 -4.636 1.00 38.88 306 LYS A C 1
ATOM 2452 O O . LYS A 1 306 ? 9.570 25.758 -4.241 1.00 38.88 306 LYS A O 1
ATOM 2457 N N . ARG A 1 307 ? 11.127 25.269 -5.766 1.00 37.53 307 ARG A N 1
ATOM 2458 C CA . ARG A 1 307 ? 10.742 26.350 -6.699 1.00 37.53 307 ARG A CA 1
ATOM 2459 C C . ARG A 1 307 ? 9.774 25.906 -7.795 1.00 37.53 307 ARG A C 1
ATOM 2461 O O . ARG A 1 307 ? 9.320 26.760 -8.552 1.00 37.53 307 ARG A O 1
ATOM 2468 N N . VAL A 1 308 ? 9.497 24.612 -7.909 1.00 35.19 308 VAL A N 1
ATOM 2469 C CA . VAL A 1 308 ? 8.653 24.020 -8.955 1.00 35.19 308 VAL A CA 1
ATOM 2470 C C . VAL A 1 308 ? 7.252 23.666 -8.420 1.00 35.19 308 VAL A C 1
ATOM 2472 O O . VAL A 1 308 ? 6.302 23.670 -9.199 1.00 35.19 308 VAL A O 1
ATOM 2475 N N . ASP A 1 309 ? 7.087 23.507 -7.102 1.00 36.66 309 ASP A N 1
ATOM 2476 C CA . ASP A 1 309 ? 5.853 23.040 -6.436 1.00 36.66 309 ASP A CA 1
ATOM 2477 C C . ASP A 1 309 ? 4.691 24.055 -6.305 1.00 36.66 309 ASP A C 1
ATOM 2479 O O . ASP A 1 309 ? 3.766 23.853 -5.524 1.00 36.66 309 ASP A O 1
ATOM 2483 N N . GLU A 1 310 ? 4.650 25.124 -7.105 1.00 36.53 310 GLU A N 1
ATOM 2484 C CA . GLU A 1 310 ? 3.450 25.986 -7.205 1.00 36.53 310 GLU A CA 1
ATOM 2485 C C . GLU A 1 310 ? 2.380 25.440 -8.181 1.00 36.53 310 GLU A C 1
ATOM 2487 O O . GLU A 1 310 ? 1.458 26.160 -8.569 1.00 36.53 310 GLU A O 1
ATOM 2492 N N . ILE A 1 311 ? 2.457 24.164 -8.586 1.00 32.75 311 ILE A N 1
ATOM 2493 C CA . ILE A 1 311 ? 1.472 23.527 -9.477 1.00 32.75 311 ILE A CA 1
ATOM 2494 C C . ILE A 1 311 ? 1.056 22.156 -8.919 1.00 32.75 311 ILE A C 1
ATOM 2496 O O . ILE A 1 311 ? 1.830 21.203 -8.941 1.00 32.75 311 ILE A O 1
ATOM 2500 N N . GLU A 1 312 ? -0.195 22.060 -8.456 1.00 36.91 312 GLU A N 1
ATOM 2501 C CA . GLU A 1 312 ? -0.848 20.851 -7.930 1.00 36.91 312 GLU A CA 1
ATOM 2502 C C . GLU A 1 312 ? -0.690 19.626 -8.856 1.00 36.91 312 GLU A C 1
ATOM 2504 O O . GLU A 1 312 ? -1.354 19.498 -9.886 1.00 36.91 312 GLU A O 1
ATOM 2509 N N . SER A 1 313 ? 0.171 18.687 -8.457 1.00 34.03 313 SER A N 1
ATOM 2510 C CA . SER A 1 313 ? 0.130 17.262 -8.813 1.00 34.03 313 SER A CA 1
ATOM 2511 C C . SER A 1 313 ? 1.045 16.497 -7.849 1.00 34.03 313 SER A C 1
ATOM 2513 O O . SER A 1 313 ? 2.027 17.060 -7.382 1.00 34.03 313 SER A O 1
ATOM 2515 N N . ALA A 1 314 ? 0.696 15.251 -7.507 1.00 41.38 314 ALA A N 1
ATOM 2516 C CA . ALA A 1 314 ? 1.407 14.432 -6.523 1.00 41.38 314 ALA A CA 1
ATOM 2517 C C . ALA A 1 314 ? 2.928 14.431 -6.764 1.00 41.38 314 ALA A C 1
ATOM 2519 O O . ALA A 1 314 ? 3.406 13.879 -7.760 1.00 41.38 314 ALA A O 1
ATOM 2520 N N . SER A 1 315 ? 3.678 15.059 -5.858 1.00 37.69 315 SER A N 1
ATOM 2521 C CA . SER A 1 315 ? 5.133 15.044 -5.884 1.00 37.69 315 SER A CA 1
ATOM 2522 C C . SER A 1 315 ? 5.614 13.629 -5.565 1.00 37.69 315 SER A C 1
ATOM 2524 O O . SER A 1 315 ? 5.171 12.977 -4.615 1.00 37.69 315 SER A O 1
ATOM 2526 N N . VAL A 1 316 ? 6.527 13.122 -6.392 1.00 43.12 316 VAL A N 1
ATOM 2527 C CA . VAL A 1 316 ? 7.348 11.959 -6.043 1.00 43.12 316 VAL A CA 1
ATOM 2528 C C . VAL A 1 316 ? 8.361 12.462 -5.018 1.00 43.12 316 VAL A C 1
ATOM 2530 O O . VAL A 1 316 ? 9.496 12.760 -5.363 1.00 43.12 316 VAL A O 1
ATOM 2533 N N . GLY A 1 317 ? 7.913 12.650 -3.779 1.00 43.00 317 GLY A N 1
ATOM 2534 C CA . GLY A 1 317 ? 8.776 13.075 -2.689 1.00 43.00 317 GLY A CA 1
ATOM 2535 C C . GLY A 1 317 ? 9.715 11.946 -2.275 1.00 43.00 317 GLY A C 1
ATOM 2536 O O . GLY A 1 317 ? 9.353 10.765 -2.282 1.00 43.00 317 GLY A O 1
ATOM 2537 N N . PHE A 1 318 ? 10.917 12.310 -1.839 1.00 48.28 318 PHE A N 1
ATOM 2538 C CA . PHE A 1 318 ? 11.584 11.517 -0.809 1.00 48.28 318 PHE A CA 1
ATOM 2539 C C . PHE A 1 318 ? 10.639 11.449 0.405 1.00 48.28 318 PHE A C 1
ATOM 2541 O O . PHE A 1 318 ? 9.784 12.320 0.562 1.00 48.28 318 PHE A O 1
ATOM 2548 N N . CYS A 1 319 ? 10.759 10.425 1.257 1.00 45.59 319 CYS A N 1
ATOM 2549 C CA . CYS A 1 319 ? 9.920 10.254 2.459 1.00 45.59 319 CYS A CA 1
ATOM 2550 C C . CYS A 1 319 ? 9.750 11.543 3.311 1.00 45.59 319 CYS A C 1
ATOM 2552 O O . CYS A 1 319 ? 8.821 11.648 4.098 1.00 45.59 319 CYS A O 1
ATOM 2554 N N . ASP A 1 320 ? 10.642 12.510 3.126 1.00 37.06 320 ASP A N 1
ATOM 2555 C CA . ASP A 1 320 ? 10.876 13.746 3.858 1.00 37.06 320 ASP A CA 1
ATOM 2556 C C . ASP A 1 320 ? 9.820 14.868 3.686 1.00 37.06 320 ASP A C 1
ATOM 2558 O O . ASP A 1 320 ? 9.884 15.842 4.434 1.00 37.06 320 ASP A O 1
ATOM 2562 N N . GLU A 1 321 ? 8.878 14.802 2.730 1.00 42.06 321 GLU A N 1
ATOM 2563 C CA . GLU A 1 321 ? 8.065 15.983 2.333 1.00 42.06 321 GLU A CA 1
ATOM 2564 C C . GLU A 1 321 ? 6.560 15.961 2.669 1.00 42.06 321 GLU A C 1
ATOM 2566 O O . GLU A 1 321 ? 5.821 16.858 2.267 1.00 42.06 321 GLU A O 1
ATOM 2571 N N . TRP A 1 322 ? 6.083 15.003 3.469 1.00 43.47 322 TRP A N 1
ATOM 2572 C CA . TRP A 1 322 ? 4.651 14.887 3.815 1.00 43.47 322 TRP A CA 1
ATOM 2573 C C . TRP A 1 322 ? 4.184 15.698 5.044 1.00 43.47 322 TRP A C 1
ATOM 2575 O O . TRP A 1 322 ? 3.049 15.539 5.503 1.00 43.47 322 TRP A O 1
ATOM 2585 N N . GLU A 1 323 ? 5.005 16.611 5.568 1.00 36.34 323 GLU A N 1
ATOM 2586 C CA . GLU A 1 323 ? 4.595 17.534 6.634 1.00 36.34 323 GLU A CA 1
ATOM 2587 C C . GLU A 1 323 ? 3.718 18.676 6.078 1.00 36.34 323 GLU A C 1
ATOM 2589 O O . GLU A 1 323 ? 4.200 19.768 5.784 1.00 36.34 323 GLU A O 1
ATOM 2594 N N . GLY A 1 324 ? 2.401 18.455 5.979 1.00 36.38 324 GLY A N 1
ATOM 2595 C CA . GLY A 1 324 ? 1.438 19.566 6.013 1.00 36.38 324 GLY A CA 1
ATOM 2596 C C . GLY A 1 324 ? 0.427 19.683 4.875 1.00 36.38 324 GLY A C 1
ATOM 2597 O O . GLY A 1 324 ? 0.206 20.789 4.387 1.00 36.38 324 GLY A O 1
ATOM 2598 N N . ILE A 1 325 ? -0.272 18.604 4.517 1.00 35.69 325 ILE A N 1
ATOM 2599 C CA . ILE A 1 325 ? -1.574 18.757 3.849 1.00 35.69 325 ILE A CA 1
ATOM 2600 C C . ILE A 1 325 ? -2.608 19.096 4.939 1.00 35.69 325 ILE A C 1
ATOM 2602 O O . ILE A 1 325 ? -2.856 18.244 5.797 1.00 35.69 325 ILE A O 1
ATOM 2606 N N . PRO A 1 326 ? -3.183 20.315 4.979 1.00 30.97 326 PRO A N 1
ATOM 2607 C CA . PRO A 1 326 ? -4.271 20.613 5.903 1.00 30.97 326 PRO A CA 1
ATOM 2608 C C . PRO A 1 326 ? -5.473 19.719 5.575 1.00 30.97 326 PRO A C 1
ATOM 2610 O O . PRO A 1 326 ? -5.833 19.569 4.407 1.00 30.97 326 PRO A O 1
ATOM 2613 N N . GLY A 1 327 ? -6.019 19.085 6.616 1.00 33.56 327 GLY A N 1
ATOM 2614 C CA . GLY A 1 327 ? -7.193 18.212 6.541 1.00 33.56 327 GLY A CA 1
ATOM 2615 C C . GLY A 1 327 ? -8.489 18.938 6.224 1.00 33.56 327 GLY A C 1
ATOM 2616 O O . GLY A 1 327 ? -8.553 20.174 6.431 1.00 33.56 327 GLY A O 1
#

Secondary structure (DSSP, 8-state):
---SSHHHHHHHHHHHHHHHHHHHHHHHHHHHHH-SHHHHHHHHHHHHHHHHHS--GGGS-TT---GGGS----PPEEEEE-HHHHHTHHHHHHHHHHHHHHHHHHTGGGT---S-TT-TT--EEEEEEEEEE-HHHHHHHHHHT--EEHHHHHTSBPTTSSBHHHHHHH-SSS--TTEETTTEE-EEEESS-EEE--S--EEEEEEE-TTT--EEEEEEEPPEEEEESEE-TTS--EEEEEEEE-----EETTEE-----EEEEEEEETT-SS-HHHHHHHHHS------TTTHHHHHHHHHHHTTT-SS-S-----GGG-TT---

pLDDT: mean 78.38, std 20.21, range [30.97, 98.38]

Foldseek 3Di:
DDPPVVVVVVVVVVVVVVVVVVVVVVVVVCCVVPPDPVVLLVQQLVLLVVLLPQDACVVVNPPGHCLVVRDRQADAAEAEQELVCLVVLLSLLLSLLVQQLSQCVSNVVLQGPNDHLVVQQFKFKDFRYWYFYDPNNLVNCVVVVRWRFNVVSQQDADPVGHGSVCCQQVGDQAAHQQDFLVFDGAALDAQFWAWDLPDQPFDQGFRARSNVRDTDTFRDRDTHTYAHRIDDSPFGIKTKMKMWDFNPQGCDDPDRDDSDTTIYIGIGTHRPPDLSLVRCGVRVRPDPVDPPVVVVVVVVVVVVVVVVPPDDGDDSDRSPPPPDDDD

Sequence (327 aa):
MDKKGDYMYGILLYLILGVLVLAISIFFIYQEFWVGDEGDKEVCWQSVQLRATLPDSGLGADELEFKSSFPLKCKTMVVEVSEADVRNVKVAQEKIAESMAECWNLYGNGDLNVFPAKFFKSSVCVPCARIHFTDEAKKYARDNKVEINIKDALDLKMKEGFTYYSYLQDSGKSFSALNFGNAVPFNLNGEDFSVESKKWDWASVDLVNRANGVTFEAKMSSINVSLPERFNIDEGDLMINYGVVAGIQLVVGESKGFGEYVPYLFYFQSGQKDDSFKEVQNNFIFSPSASFWEFLQLKNWIEYEKRVDEIESASVGFCDEWEGIPG

Radius of gyration: 24.74 Å; chains: 1; bounding box: 73×47×86 Å